Protein AF-A0A7S0F4Q8-F1 (afdb_monomer)

Solvent-accessible surface area (backbone atoms only — not comparable to full-atom values): 13598 Å² total; per-residue (Å²): 140,89,82,84,87,83,90,82,89,80,85,87,84,80,90,83,85,84,83,80,77,81,81,79,76,84,73,81,78,74,78,75,76,77,72,75,79,73,74,80,71,75,75,75,81,71,72,85,54,58,88,82,73,68,56,88,92,52,56,71,67,59,43,35,50,68,55,50,74,67,58,57,72,78,76,46,70,54,61,78,72,67,47,76,89,69,75,78,79,59,91,86,66,75,95,58,80,78,74,60,93,88,67,78,60,86,57,65,87,68,54,73,75,86,78,80,78,86,76,76,82,54,69,75,55,50,54,45,51,51,53,42,37,75,73,51,42,93,82,28,48,74,58,42,38,66,32,67,83,72,34,70,83,57,49,48,47,76,52,49,52,56,50,51,54,49,47,51,53,50,54,50,50,50,53,51,52,50,52,52,51,52,52,52,50,52,54,52,53,54,53,52,52,56,59,59,62,62,70,79,80,121

Sequence (202 aa):
EPLARTVLVLATPGMPRSITRPKKSPHRVKQKVAKPKSQKIAKPNAFDHSVLDYDASQTQFANFKKLGLLADVNTIGAARSTITGFKPRNLGQPCADPTPDGYEHPLEGEVCEKRYVHRMVPEGEQKVLRALLAKHGDFGLTAMARDMKVNTLQHTEAHLRRRIAKMQAEDAAEAAAEALATEEAARRNESAAAAAGGAQLT

Radius of gyration: 43.65 Å; Cα contacts (8 Å, |Δi|>4): 53; chains: 1; bounding box: 65×113×119 Å

Nearest PDB structures (foldseek):
  6cb1-assembly1_7  TM=4.786E-01  e=7.445E-03  Saccharomyces cerevisiae BY4741
  8eup-assembly1_v  TM=3.790E-01  e=9.599E-03  Schizosaccharomyces pombe
  8etg-assembly1_v  TM=4.257E-01  e=3.644E-02  Schizosaccharomyces pombe
  8ev3-assembly1_v  TM=3.926E-01  e=2.826E-02  Schizosaccharomyces pombe

Mean predicted aligned error: 20.19 Å

pLDDT: mean 76.43, std 15.69, range [39.16, 97.31]

Foldseek 3Di:
DDDDDDDDDDDDDDDDDDDDDDDDDPDPDPPPPPDPPPPPPPPPPDQPDDPVPDDPVDDPVVRCVNRCVPPDPVVPPVPVVVPPPDDPDDPPDDPDDPDPPPDDDPCPVVDDDPPDDDDADDPVVVVLLVVLCVVQNDPRLVVSLVPCVSPVVSDHSVRSVVNNVRNVVVVVVVVVVVVVVVVVVVVVVVVVVVVVVVVVPD

InterPro domains:
  IPR019002 Ribosome biogenesis protein Nop16 [PF09420] (114-167)
  IPR019002 Ribosome biogenesis protein Nop16 [PTHR13243] (15-168)

Organism: NCBI:txid33657

Structure (mmCIF, N/CA/C/O backbone):
data_AF-A0A7S0F4Q8-F1
#
_entry.id   AF-A0A7S0F4Q8-F1
#
loop_
_atom_site.group_PDB
_atom_site.id
_atom_site.type_symbol
_atom_site.label_atom_id
_atom_site.label_alt_id
_atom_site.label_comp_id
_atom_site.label_asym_id
_atom_site.label_entity_id
_atom_site.label_seq_id
_atom_site.pdbx_PDB_ins_code
_atom_site.Cartn_x
_atom_site.Cartn_y
_atom_site.Cartn_z
_atom_site.occupancy
_atom_site.B_iso_or_equiv
_atom_site.auth_seq_id
_atom_site.auth_comp_id
_atom_site.auth_asym_id
_atom_site.auth_atom_id
_atom_site.pdbx_PDB_model_num
ATOM 1 N N . GLU A 1 1 ? -13.649 -93.550 10.026 1.00 39.16 1 GLU A N 1
ATOM 2 C CA . GLU A 1 1 ? -14.015 -93.784 11.433 1.00 39.16 1 GLU A CA 1
ATOM 3 C C . GLU A 1 1 ? -13.287 -92.805 12.350 1.00 39.16 1 GLU A C 1
ATOM 5 O O . GLU A 1 1 ? -12.158 -92.443 12.033 1.00 39.16 1 GLU A O 1
ATOM 10 N N . PRO A 1 2 ? -13.953 -92.341 13.419 1.00 57.66 2 PRO A N 1
ATOM 11 C CA . PRO A 1 2 ? -13.470 -91.377 14.407 1.00 57.66 2 PRO A CA 1
ATOM 12 C C . PRO A 1 2 ? -13.054 -92.060 15.725 1.00 57.66 2 PRO A C 1
ATOM 14 O O . PRO A 1 2 ? -13.710 -93.008 16.134 1.00 57.66 2 PRO A O 1
ATOM 17 N N . LEU A 1 3 ? -12.068 -91.531 16.457 1.00 49.59 3 LEU A N 1
ATOM 18 C CA . LEU A 1 3 ? -11.877 -91.800 17.898 1.00 49.59 3 LEU A CA 1
ATOM 19 C C . LEU A 1 3 ? -11.314 -90.515 18.544 1.00 49.59 3 LEU A C 1
ATOM 21 O O . LEU A 1 3 ? -10.185 -90.125 18.271 1.00 49.59 3 LEU A O 1
ATOM 25 N N . ALA A 1 4 ? -12.135 -89.649 19.151 1.00 47.91 4 ALA A N 1
ATOM 26 C CA . ALA A 1 4 ? -12.614 -89.716 20.542 1.00 47.91 4 ALA A CA 1
ATOM 27 C C . ALA A 1 4 ? -11.451 -89.795 21.557 1.00 47.91 4 ALA A C 1
ATOM 29 O O . ALA A 1 4 ? -10.798 -90.818 21.693 1.00 47.91 4 ALA A O 1
ATOM 30 N N . ARG A 1 5 ? -11.078 -88.646 22.141 1.00 50.50 5 ARG A N 1
ATOM 31 C CA . ARG A 1 5 ? -11.396 -88.219 23.526 1.00 50.50 5 ARG A CA 1
ATOM 32 C C . ARG A 1 5 ? -10.758 -89.084 24.619 1.00 50.50 5 ARG A C 1
ATOM 34 O O . ARG A 1 5 ? -11.275 -90.149 24.911 1.00 50.50 5 ARG A O 1
ATOM 41 N N . THR A 1 6 ? -9.840 -88.484 25.381 1.00 59.06 6 THR A N 1
ATOM 42 C CA . THR A 1 6 ? -9.836 -88.666 26.843 1.00 59.06 6 THR A CA 1
ATOM 43 C C . THR A 1 6 ? -9.179 -87.486 27.553 1.00 59.06 6 THR A C 1
ATOM 45 O O . THR A 1 6 ? -8.042 -87.120 27.276 1.00 59.06 6 THR A O 1
ATOM 48 N N . VAL A 1 7 ? -9.953 -86.889 28.458 1.00 51.78 7 VAL A N 1
ATOM 49 C CA . VAL A 1 7 ? -9.566 -85.886 29.453 1.00 51.78 7 VAL A CA 1
ATOM 50 C C . VAL A 1 7 ? -8.786 -86.596 30.557 1.00 51.78 7 VAL A C 1
ATOM 52 O O . VAL A 1 7 ? -9.247 -87.628 31.041 1.00 51.78 7 VAL A O 1
ATOM 55 N N . LEU A 1 8 ? -7.647 -86.044 30.985 1.00 50.75 8 LEU A N 1
ATOM 56 C CA . LEU A 1 8 ? -6.917 -86.539 32.153 1.00 50.75 8 LEU A CA 1
ATOM 57 C C . LEU A 1 8 ? -6.683 -85.396 33.145 1.00 50.75 8 LEU A C 1
ATOM 59 O O . LEU A 1 8 ? -6.008 -84.409 32.867 1.00 50.75 8 LEU A O 1
ATOM 63 N N . VAL A 1 9 ? -7.342 -85.557 34.289 1.00 54.44 9 VAL A N 1
ATOM 64 C CA . VAL A 1 9 ? -7.293 -84.741 35.500 1.00 54.44 9 VAL A CA 1
ATOM 65 C C . VAL A 1 9 ? -5.999 -85.058 36.253 1.00 54.44 9 VAL A C 1
ATOM 67 O O . VAL A 1 9 ? -5.741 -86.219 36.554 1.00 54.44 9 VAL A O 1
ATOM 70 N N . LEU A 1 10 ? -5.218 -84.039 36.614 1.00 52.44 10 LEU A N 1
ATOM 71 C CA . LEU A 1 10 ? -4.128 -84.132 37.595 1.00 52.44 10 LEU A CA 1
ATOM 72 C C . LEU A 1 10 ? -4.288 -82.938 38.550 1.00 52.44 10 LEU A C 1
ATOM 74 O O . LEU A 1 10 ? -4.075 -81.794 38.168 1.00 52.44 10 LEU A O 1
ATOM 78 N N . ALA A 1 11 ? -4.985 -83.125 39.672 1.00 51.53 11 ALA A N 1
ATOM 79 C CA . ALA A 1 11 ? -4.415 -83.493 40.972 1.00 51.53 11 ALA A CA 1
ATOM 80 C C . ALA A 1 11 ? -3.471 -82.410 41.532 1.00 51.53 11 ALA A C 1
ATOM 82 O O . ALA A 1 11 ? -2.303 -82.318 41.168 1.00 51.53 11 ALA A O 1
ATOM 83 N N . THR A 1 12 ? -4.001 -81.599 42.450 1.00 58.69 12 THR A N 1
ATOM 84 C CA . THR A 1 12 ? -3.276 -80.617 43.267 1.00 58.69 12 THR A CA 1
ATOM 85 C C . THR A 1 12 ? -2.517 -81.301 44.411 1.00 58.69 12 THR A C 1
ATOM 87 O O . THR A 1 12 ? -3.166 -81.921 45.259 1.00 58.69 12 THR A O 1
ATOM 90 N N . PRO A 1 13 ? -1.185 -81.157 44.521 1.00 66.12 13 PRO A N 1
ATOM 91 C CA . PRO A 1 13 ? -0.452 -81.561 45.715 1.00 66.12 13 PRO A CA 1
ATOM 92 C C . PRO A 1 13 ? -0.388 -80.427 46.753 1.00 66.12 13 PRO A C 1
ATOM 94 O O . PRO A 1 13 ? -0.058 -79.281 46.449 1.00 66.12 13 PRO A O 1
ATOM 97 N N . GLY A 1 14 ? -0.731 -80.778 47.994 1.00 51.25 14 GLY A N 1
ATOM 98 C CA . GLY A 1 14 ? -0.768 -79.901 49.159 1.00 51.25 14 GLY A CA 1
ATOM 99 C C . GLY A 1 14 ? 0.601 -79.454 49.690 1.00 51.25 14 GLY A C 1
ATOM 100 O O . GLY A 1 14 ? 1.646 -80.036 49.412 1.00 51.25 14 GLY A O 1
ATOM 101 N N . MET A 1 15 ? 0.556 -78.396 50.501 1.00 55.09 15 MET A N 1
ATOM 102 C CA . MET A 1 15 ? 1.692 -77.805 51.212 1.00 55.09 15 MET A CA 1
ATOM 103 C C . MET A 1 15 ? 2.287 -78.741 52.278 1.00 55.09 15 MET A C 1
ATOM 105 O O . MET A 1 15 ? 1.535 -79.364 53.032 1.00 55.09 15 MET A O 1
ATOM 109 N N . PRO A 1 16 ? 3.613 -78.666 52.503 1.00 56.62 16 PRO A N 1
ATOM 110 C CA . PRO A 1 16 ? 4.114 -78.705 53.874 1.00 56.62 16 PRO A CA 1
ATOM 111 C C . PRO A 1 16 ? 5.107 -77.579 54.240 1.00 56.62 16 PRO A C 1
ATOM 113 O O . PRO A 1 16 ? 6.138 -77.374 53.616 1.00 56.62 16 PRO A O 1
ATOM 116 N N . ARG A 1 17 ? 4.736 -76.901 55.335 1.00 52.94 17 ARG A N 1
ATOM 117 C CA . ARG A 1 17 ? 5.490 -76.611 56.576 1.00 52.94 17 ARG A CA 1
ATOM 118 C C . ARG A 1 17 ? 6.839 -75.856 56.530 1.00 52.94 17 ARG A C 1
ATOM 120 O O . ARG A 1 17 ? 7.884 -76.382 56.185 1.00 52.94 17 ARG A O 1
ATOM 127 N N . SER A 1 18 ? 6.763 -74.654 57.118 1.00 58.09 18 SER A N 1
ATOM 128 C CA . SER A 1 18 ? 7.758 -73.984 57.975 1.00 58.09 18 SER A CA 1
ATOM 129 C C . SER A 1 18 ? 9.157 -73.727 57.409 1.00 58.09 18 SER A C 1
ATOM 131 O O . SER A 1 18 ? 10.123 -74.389 57.777 1.00 58.09 18 SER A O 1
ATOM 133 N N . ILE A 1 19 ? 9.288 -72.633 56.659 1.00 60.06 19 ILE A N 1
ATOM 134 C CA . ILE A 1 19 ? 10.550 -71.892 56.589 1.00 60.06 19 ILE A CA 1
ATOM 135 C C . ILE A 1 19 ? 10.544 -70.895 57.751 1.00 60.06 19 ILE A C 1
ATOM 137 O O . ILE A 1 19 ? 9.677 -70.024 57.862 1.00 60.06 19 ILE A O 1
ATOM 141 N N . THR A 1 20 ? 11.482 -71.085 58.669 1.00 64.12 20 THR A N 1
ATOM 142 C CA . THR A 1 20 ? 11.733 -70.226 59.822 1.00 64.12 20 THR A CA 1
ATOM 143 C C . THR A 1 20 ? 12.000 -68.789 59.365 1.00 64.12 20 THR A C 1
ATOM 145 O O . THR A 1 20 ? 12.800 -68.526 58.471 1.00 64.12 20 THR A O 1
ATOM 148 N N . ARG A 1 21 ? 11.296 -67.825 59.970 1.00 61.88 21 ARG A N 1
ATOM 149 C CA . ARG A 1 21 ? 11.483 -66.397 59.677 1.00 61.88 21 ARG A CA 1
ATOM 150 C C . ARG A 1 21 ? 12.900 -65.958 60.075 1.00 61.88 21 ARG A C 1
ATOM 152 O O . ARG A 1 21 ? 13.249 -66.122 61.246 1.00 61.88 21 ARG A O 1
ATOM 159 N N . PRO A 1 22 ? 13.677 -65.304 59.194 1.00 66.56 22 PRO A N 1
ATOM 160 C CA . PRO A 1 22 ? 14.873 -64.596 59.628 1.00 66.56 22 PRO A CA 1
ATOM 161 C C . PRO A 1 22 ? 14.480 -63.465 60.591 1.00 66.56 22 PRO A C 1
ATOM 163 O O . PRO A 1 22 ? 13.521 -62.717 60.362 1.00 66.56 22 PRO A O 1
ATOM 166 N N . LYS A 1 23 ? 15.199 -63.379 61.715 1.00 64.50 23 LYS A N 1
ATOM 167 C CA . LYS A 1 23 ? 14.987 -62.380 62.769 1.00 64.50 23 LYS A CA 1
ATOM 168 C C . LYS A 1 23 ? 15.195 -60.973 62.193 1.00 64.50 23 LYS A C 1
ATOM 170 O O . LYS A 1 23 ? 16.217 -60.694 61.575 1.00 64.50 23 LYS A O 1
ATOM 175 N N . LYS A 1 24 ? 14.219 -60.085 62.405 1.00 59.75 24 LYS A N 1
ATOM 176 C CA . LYS A 1 24 ? 14.314 -58.657 62.063 1.00 59.75 24 LYS A CA 1
ATOM 177 C C . LYS A 1 24 ? 15.449 -58.026 62.869 1.00 59.75 24 LYS A C 1
ATOM 179 O O . LYS A 1 24 ? 15.460 -58.146 64.092 1.00 59.75 24 LYS A O 1
ATOM 184 N N . SER A 1 25 ? 16.381 -57.366 62.187 1.00 61.97 25 SER A N 1
ATOM 185 C CA . SER A 1 25 ? 17.409 -56.560 62.842 1.00 61.97 25 SER A CA 1
ATOM 186 C C . SER A 1 25 ? 16.758 -55.426 63.649 1.00 61.97 25 SER A C 1
ATOM 188 O O . SER A 1 25 ? 15.713 -54.898 63.244 1.00 61.97 25 SER A O 1
ATOM 190 N N . PRO A 1 26 ? 17.328 -55.052 64.807 1.00 60.00 26 PRO A N 1
ATOM 191 C CA . PRO A 1 26 ? 16.773 -53.994 65.632 1.00 60.00 26 PRO A CA 1
ATOM 192 C C . PRO A 1 26 ? 16.887 -52.649 64.905 1.00 60.00 26 PRO A C 1
ATOM 194 O O . PRO A 1 26 ? 17.968 -52.156 64.608 1.00 60.00 26 PRO A O 1
ATOM 197 N N . HIS A 1 27 ? 15.715 -52.104 64.583 1.00 54.44 27 HIS A N 1
ATOM 198 C CA . HIS A 1 27 ? 15.376 -50.688 64.478 1.00 54.44 27 HIS A CA 1
ATOM 199 C C . HIS A 1 27 ? 16.550 -49.719 64.220 1.00 54.44 27 HIS A C 1
ATOM 201 O O . HIS A 1 27 ? 17.059 -49.066 65.128 1.00 54.44 27 HIS A O 1
ATOM 207 N N . ARG A 1 28 ? 16.895 -49.489 62.946 1.00 56.84 28 ARG A N 1
ATOM 208 C CA . ARG A 1 28 ? 17.526 -48.216 62.571 1.00 56.84 28 ARG A CA 1
ATOM 209 C C . ARG A 1 28 ? 16.492 -47.126 62.843 1.00 56.84 28 ARG A C 1
ATOM 211 O O . ARG A 1 28 ? 15.478 -47.038 62.144 1.00 56.84 28 ARG A O 1
ATOM 218 N N . VAL A 1 29 ? 16.699 -46.355 63.909 1.00 65.00 29 VAL A N 1
ATOM 219 C CA . VAL A 1 29 ? 15.870 -45.197 64.252 1.00 65.00 29 VAL A CA 1
ATOM 220 C C . VAL A 1 29 ? 15.927 -44.248 63.061 1.00 65.00 29 VAL A C 1
ATOM 222 O O . VAL A 1 29 ? 16.940 -43.604 62.801 1.00 65.00 29 VAL A O 1
ATOM 225 N N . LYS A 1 30 ? 14.847 -44.216 62.274 1.00 61.88 30 LYS A N 1
ATOM 226 C CA . LYS A 1 30 ? 14.673 -43.216 61.227 1.00 61.88 30 LYS A CA 1
ATOM 227 C C . LYS A 1 30 ? 14.602 -41.876 61.948 1.00 61.88 30 LYS A C 1
ATOM 229 O O . LYS A 1 30 ? 13.601 -41.603 62.609 1.00 61.88 30 LYS A O 1
ATOM 234 N N . GLN A 1 31 ? 15.655 -41.066 61.849 1.00 67.56 31 GLN A N 1
ATOM 235 C CA . GLN A 1 31 ? 15.562 -39.654 62.196 1.00 67.56 31 GLN A CA 1
ATOM 236 C C . GLN A 1 31 ? 14.377 -39.097 61.408 1.00 67.56 31 GLN A C 1
ATOM 238 O O . GLN A 1 31 ? 14.370 -39.113 60.175 1.00 67.56 31 GLN A O 1
ATOM 243 N N . LYS A 1 32 ? 13.317 -38.709 62.124 1.00 58.78 32 LYS A N 1
ATOM 244 C CA . LYS A 1 32 ? 12.181 -38.025 61.518 1.00 58.78 32 LYS A CA 1
ATOM 245 C C . LYS A 1 32 ? 12.732 -36.708 60.992 1.00 58.78 32 LYS A C 1
ATOM 247 O O . LYS A 1 32 ? 12.962 -35.794 61.775 1.00 58.78 32 LYS A O 1
ATOM 252 N N . VAL A 1 33 ? 12.964 -36.626 59.683 1.00 63.69 33 VAL A N 1
ATOM 253 C CA . VAL A 1 33 ? 13.175 -35.344 59.012 1.00 63.69 33 VAL A CA 1
ATOM 254 C C . VAL A 1 33 ? 11.951 -34.506 59.357 1.00 63.69 33 VAL A C 1
ATOM 256 O O . VAL A 1 33 ? 10.824 -34.871 59.007 1.00 63.69 33 VAL A O 1
ATOM 259 N N . ALA A 1 34 ? 12.159 -33.456 60.149 1.00 67.38 34 ALA A N 1
ATOM 260 C CA . ALA A 1 34 ? 11.102 -32.544 60.531 1.00 67.38 34 ALA A CA 1
ATOM 261 C C . ALA A 1 34 ? 10.564 -31.926 59.240 1.00 67.38 34 ALA A C 1
ATOM 263 O O . ALA A 1 34 ? 11.245 -31.136 58.589 1.00 67.38 34 ALA A O 1
ATOM 264 N N . LYS A 1 35 ? 9.360 -32.340 58.828 1.00 67.31 35 LYS A N 1
ATOM 265 C CA . LYS A 1 35 ? 8.675 -31.698 57.708 1.00 67.31 35 LYS A CA 1
ATOM 266 C C . LYS A 1 35 ? 8.526 -30.219 58.081 1.00 67.31 35 LYS A C 1
ATOM 268 O O . LYS A 1 35 ? 8.046 -29.955 59.191 1.00 67.31 35 LYS A O 1
ATOM 273 N N . PRO A 1 36 ? 8.928 -29.267 57.220 1.00 64.94 36 PRO A N 1
ATOM 274 C CA . PRO A 1 36 ? 8.672 -27.861 57.492 1.00 64.94 36 PRO A CA 1
ATOM 275 C C . PRO A 1 36 ? 7.169 -27.710 57.719 1.00 64.94 36 PRO A C 1
ATOM 277 O O . PRO A 1 36 ? 6.368 -28.266 56.963 1.00 64.94 36 PRO A O 1
ATOM 280 N N . LYS A 1 37 ? 6.782 -27.033 58.808 1.00 65.94 37 LYS A N 1
ATOM 281 C CA . LYS A 1 37 ? 5.377 -26.720 59.080 1.00 65.94 37 LYS A CA 1
ATOM 282 C C . LYS A 1 37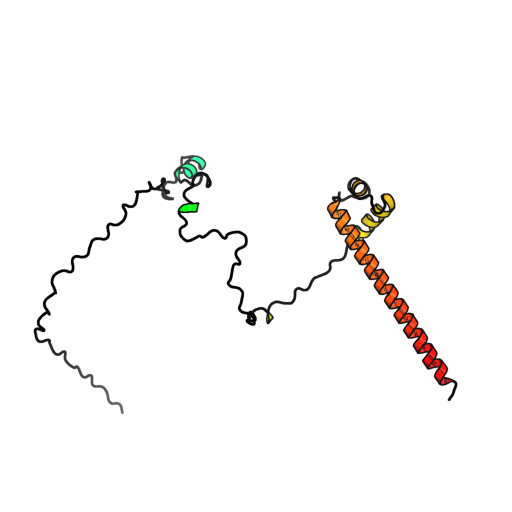 ? 4.866 -25.972 57.853 1.00 65.94 37 LYS A C 1
ATOM 284 O O . LYS A 1 37 ? 5.257 -24.827 57.644 1.00 65.94 37 LYS A O 1
ATOM 289 N N . SER A 1 38 ? 4.048 -26.624 57.025 1.00 62.78 38 SER A N 1
ATOM 290 C CA . SER A 1 38 ? 3.364 -25.947 55.932 1.00 62.78 38 SER A CA 1
ATOM 291 C C . SER A 1 38 ? 2.555 -24.839 56.585 1.00 62.78 38 SER A C 1
ATOM 293 O O . SER A 1 38 ? 1.621 -25.132 57.342 1.00 62.78 38 SER A O 1
ATOM 295 N N . GLN A 1 39 ? 2.947 -23.583 56.372 1.00 67.12 39 GLN A N 1
ATOM 296 C CA . GLN A 1 39 ? 2.078 -22.473 56.720 1.00 67.12 39 GLN A CA 1
ATOM 297 C C . GLN A 1 39 ? 0.751 -22.774 56.032 1.00 67.12 39 GLN A C 1
ATOM 299 O O . GLN A 1 39 ? 0.718 -23.025 54.826 1.00 67.12 39 GLN A O 1
ATOM 304 N N . LYS A 1 40 ? -0.323 -22.877 56.818 1.00 58.53 40 LYS A N 1
ATOM 305 C CA . LYS A 1 40 ? -1.666 -22.984 56.264 1.00 58.53 40 LYS A CA 1
ATOM 306 C C . LYS A 1 40 ? -1.907 -21.662 55.548 1.00 58.53 40 LYS A C 1
ATOM 308 O O . LYS A 1 40 ? -2.317 -20.694 56.176 1.00 58.53 40 LYS A O 1
ATOM 313 N N . ILE A 1 41 ? -1.576 -21.608 54.262 1.00 56.72 41 ILE A N 1
ATOM 314 C CA . ILE A 1 41 ? -2.046 -20.550 53.383 1.00 56.72 41 ILE A CA 1
ATOM 315 C C . ILE A 1 41 ? -3.560 -20.698 53.445 1.00 56.72 41 ILE A C 1
ATOM 317 O O . ILE A 1 41 ? -4.096 -21.745 53.068 1.00 56.72 41 ILE A O 1
ATOM 321 N N . ALA A 1 42 ? -4.223 -19.717 54.055 1.00 58.53 42 ALA A N 1
ATOM 322 C CA . ALA A 1 42 ? -5.671 -19.650 54.058 1.00 58.53 42 ALA A CA 1
ATOM 323 C C . ALA A 1 42 ? -6.100 -19.785 52.600 1.00 58.53 42 ALA A C 1
ATOM 325 O O . ALA A 1 42 ? -5.680 -18.983 51.768 1.00 58.53 42 ALA A O 1
ATOM 326 N N . LYS A 1 43 ? -6.838 -20.852 52.273 1.00 55.66 43 LYS A N 1
ATOM 327 C CA . LYS A 1 43 ? -7.413 -21.006 50.940 1.00 55.66 43 LYS A CA 1
ATOM 328 C C . LYS A 1 43 ? -8.255 -19.747 50.725 1.00 55.66 43 LYS A C 1
ATOM 330 O O . LYS A 1 43 ? -9.192 -19.560 51.502 1.00 55.66 43 LYS A O 1
ATOM 335 N N . PRO A 1 44 ? -7.918 -18.853 49.781 1.00 57.00 44 PRO A N 1
ATOM 336 C CA . PRO A 1 44 ? -8.789 -17.726 49.509 1.00 57.00 44 PRO A CA 1
ATOM 337 C C . PRO A 1 44 ? -10.034 -18.328 48.870 1.00 57.00 44 PRO A C 1
ATOM 339 O O . PRO A 1 44 ? -9.933 -18.791 47.741 1.00 57.00 44 PRO A O 1
ATOM 342 N N . ASN A 1 45 ? -11.119 -18.432 49.649 1.00 57.25 45 ASN A N 1
ATOM 343 C CA . ASN A 1 45 ? -12.473 -18.873 49.288 1.00 57.25 45 ASN A CA 1
ATOM 344 C C . ASN A 1 45 ? -12.563 -19.435 47.864 1.00 57.25 45 ASN A C 1
ATOM 346 O O . ASN A 1 45 ? -13.009 -18.766 46.933 1.00 57.25 45 ASN A O 1
ATOM 350 N N . ALA A 1 46 ? -12.032 -20.642 47.684 1.00 54.12 46 ALA A N 1
ATOM 351 C CA . ALA A 1 46 ? -11.995 -21.281 46.387 1.00 54.12 46 ALA A CA 1
ATOM 352 C C . ALA A 1 46 ? -13.386 -21.852 46.152 1.00 54.12 46 ALA A C 1
ATOM 354 O O . ALA A 1 46 ? -13.649 -22.938 46.643 1.00 54.12 46 ALA A O 1
ATOM 355 N N . PHE A 1 47 ? -14.247 -21.091 45.464 1.00 53.41 47 PHE A N 1
ATOM 356 C CA . PHE A 1 47 ? -15.473 -21.571 44.815 1.00 53.41 47 PHE A CA 1
ATOM 357 C C . PHE A 1 47 ? -16.164 -22.722 45.579 1.00 53.41 47 PHE A C 1
ATOM 359 O O . PHE A 1 47 ? -16.239 -23.845 45.092 1.00 53.41 47 PHE A O 1
ATOM 366 N N . ASP A 1 48 ? -16.655 -22.449 46.792 1.00 54.81 48 ASP A N 1
ATOM 367 C CA . ASP A 1 48 ? -17.423 -23.439 47.570 1.00 54.81 48 ASP A CA 1
ATOM 368 C C . ASP A 1 48 ? -18.863 -23.608 47.034 1.00 54.81 48 ASP A C 1
ATOM 370 O O . ASP A 1 48 ? -19.605 -24.470 47.498 1.00 54.81 48 ASP A O 1
ATOM 374 N N . HIS A 1 49 ? -19.265 -22.803 46.043 1.00 56.75 49 HIS A N 1
ATOM 375 C CA . HIS A 1 49 ? -20.606 -22.814 45.463 1.00 56.75 49 HIS A CA 1
ATOM 376 C C . HIS A 1 49 ? -20.641 -23.682 44.207 1.00 56.75 49 HIS A C 1
ATOM 378 O O . HIS A 1 49 ? -19.990 -23.390 43.200 1.00 56.75 49 HIS A O 1
ATOM 384 N N . SER A 1 50 ? -21.392 -24.777 44.279 1.00 60.97 50 SER A N 1
ATOM 385 C CA . SER A 1 50 ? -21.598 -25.672 43.143 1.00 60.97 50 SER A CA 1
ATOM 386 C C . SER A 1 50 ? -22.545 -25.028 42.120 1.00 60.97 50 SER A C 1
ATOM 388 O O . SER A 1 50 ? -23.351 -24.166 42.461 1.00 60.97 50 SER A O 1
ATOM 390 N N . VAL A 1 51 ? -22.510 -25.484 40.861 1.00 58.12 51 VAL A N 1
ATOM 391 C CA . VAL A 1 51 ? -23.452 -25.064 39.794 1.00 58.12 51 VAL A CA 1
ATOM 392 C C . VAL A 1 51 ? -24.930 -25.260 40.202 1.00 58.12 51 VAL A C 1
ATOM 394 O O . VAL A 1 51 ? -25.822 -24.674 39.595 1.00 58.12 51 VAL A O 1
ATOM 397 N N . LEU A 1 52 ? -25.193 -26.043 41.255 1.00 61.16 52 LEU A N 1
ATOM 398 C CA . LEU A 1 52 ? -26.521 -26.320 41.800 1.00 61.16 52 LEU A CA 1
ATOM 399 C C . LEU A 1 52 ? -27.089 -25.191 42.682 1.00 61.16 52 LEU A C 1
ATOM 401 O O . LEU A 1 52 ? -28.278 -25.225 42.979 1.00 61.16 52 LEU A O 1
ATOM 405 N N . ASP A 1 53 ? -26.301 -24.172 43.045 1.00 74.69 53 ASP A N 1
ATOM 406 C CA . ASP A 1 53 ? -26.757 -23.041 43.877 1.00 74.69 53 ASP A CA 1
ATOM 407 C C . ASP A 1 53 ? -27.443 -21.923 43.053 1.00 74.69 53 ASP A C 1
ATOM 409 O O . ASP A 1 53 ? -27.589 -20.785 43.510 1.00 74.69 53 ASP A O 1
ATOM 413 N N . TYR A 1 54 ? -27.843 -22.218 41.809 1.00 82.31 54 TYR A N 1
ATOM 414 C CA . TYR A 1 54 ? -28.515 -21.266 40.926 1.00 82.31 54 TYR A CA 1
ATOM 415 C C . TYR A 1 54 ? -29.991 -21.092 41.312 1.00 82.31 54 TYR A C 1
ATOM 417 O O . TYR A 1 54 ? -30.802 -22.004 41.160 1.00 82.31 54 TYR A O 1
ATOM 425 N N . ASP A 1 55 ? -30.354 -19.889 41.753 1.00 88.69 55 ASP A N 1
ATOM 426 C CA . ASP A 1 55 ? -31.711 -19.545 42.176 1.00 88.69 55 ASP A CA 1
ATOM 427 C C . ASP A 1 55 ? -32.421 -18.693 41.113 1.00 88.69 55 ASP A C 1
ATOM 429 O O . ASP A 1 55 ? -32.107 -17.517 40.922 1.00 88.69 55 ASP A O 1
ATOM 433 N N . ALA A 1 56 ? -33.405 -19.273 40.422 1.00 88.81 56 ALA A N 1
ATOM 434 C CA . ALA A 1 56 ? -34.151 -18.595 39.358 1.00 88.81 56 ALA A CA 1
ATOM 435 C C . ALA A 1 56 ? -34.994 -17.400 39.847 1.00 88.81 56 ALA A C 1
ATOM 437 O O . ALA A 1 56 ? -35.435 -16.594 39.028 1.00 88.81 56 ALA A O 1
ATOM 438 N N . SER A 1 57 ? -35.223 -17.271 41.160 1.00 93.06 5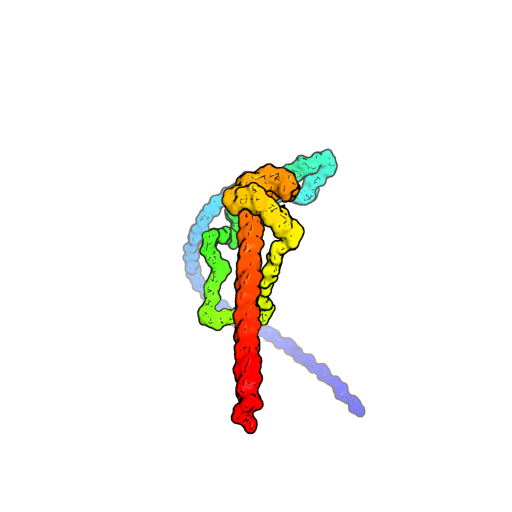7 SER A N 1
ATOM 439 C CA . SER A 1 57 ? -35.965 -16.145 41.740 1.00 93.06 57 SER A CA 1
ATOM 440 C C . SER A 1 57 ? -35.119 -14.876 41.903 1.00 93.06 57 SER A C 1
ATOM 442 O O . SER A 1 57 ? -35.657 -13.783 42.082 1.00 93.06 57 SER A O 1
ATOM 444 N N . GLN A 1 58 ? -33.793 -14.999 41.828 1.00 91.94 58 GLN A N 1
ATOM 445 C CA . GLN A 1 58 ? -32.864 -13.883 41.969 1.00 91.94 58 GLN A CA 1
ATOM 446 C C . GLN A 1 58 ? -32.412 -13.347 40.612 1.00 91.94 58 GLN A C 1
ATOM 448 O O . GLN A 1 58 ? -32.520 -13.997 39.573 1.00 91.94 58 GLN A O 1
ATOM 453 N N . THR A 1 59 ? -31.862 -12.132 40.613 1.00 94.50 59 THR A N 1
ATOM 454 C CA . THR A 1 59 ? -31.282 -11.569 39.394 1.00 94.50 59 THR A CA 1
ATOM 455 C C . THR A 1 59 ? -30.052 -12.374 38.973 1.00 94.50 59 THR A C 1
ATOM 457 O O . THR A 1 59 ? -29.246 -12.801 39.802 1.00 94.50 59 THR A O 1
ATOM 460 N N . GLN A 1 60 ? -29.861 -12.530 37.660 1.00 90.44 60 GLN A N 1
ATOM 461 C CA . GLN A 1 60 ? -28.711 -13.251 37.098 1.00 90.44 60 GLN A CA 1
ATOM 462 C C . GLN A 1 60 ? -27.373 -12.718 37.634 1.00 90.44 60 GLN A C 1
ATOM 464 O O . GLN A 1 60 ? -26.456 -13.486 37.908 1.00 90.44 60 GLN A O 1
ATOM 469 N N . PHE A 1 61 ? -27.289 -11.404 37.860 1.00 89.56 61 PHE A N 1
ATOM 470 C CA . PHE A 1 61 ? -26.109 -10.758 38.427 1.00 89.56 61 PHE A CA 1
ATOM 471 C C . PHE A 1 61 ? -25.816 -11.212 39.865 1.00 89.56 61 PHE A C 1
ATOM 473 O O . PHE A 1 61 ? -24.663 -11.480 40.200 1.00 89.56 61 PHE A O 1
ATOM 480 N N . ALA A 1 62 ? -26.842 -11.345 40.713 1.00 89.44 62 ALA A N 1
ATOM 481 C CA . ALA A 1 62 ? -26.678 -11.859 42.071 1.00 89.44 62 ALA A CA 1
ATOM 482 C C . ALA A 1 62 ? -26.217 -13.325 42.058 1.00 89.44 62 ALA A C 1
ATOM 484 O O . ALA A 1 62 ? -25.299 -13.677 42.800 1.00 89.44 62 ALA A O 1
ATOM 485 N N . ASN A 1 63 ? -26.771 -14.142 41.157 1.00 91.06 63 ASN A N 1
ATOM 486 C CA . ASN A 1 63 ? -26.368 -15.539 40.987 1.00 91.06 63 ASN A CA 1
ATOM 487 C C . ASN A 1 63 ? -24.912 -15.661 40.525 1.00 91.06 63 ASN A C 1
ATOM 489 O O . ASN A 1 63 ? -24.138 -16.396 41.130 1.00 91.06 63 ASN A O 1
ATOM 493 N N . PHE A 1 64 ? -24.486 -14.895 39.519 1.00 86.81 64 PHE A N 1
ATOM 494 C CA . PHE A 1 64 ? -23.096 -14.928 39.048 1.00 86.81 64 PHE A CA 1
ATOM 495 C C . PHE A 1 64 ? -22.105 -14.352 40.058 1.00 86.81 64 PHE A C 1
ATOM 497 O O . PHE A 1 64 ? -20.962 -14.807 40.125 1.00 86.81 64 PHE A O 1
ATOM 504 N N . LYS A 1 65 ? -22.538 -13.393 40.881 1.00 85.94 65 LYS A N 1
ATOM 505 C CA . LYS A 1 65 ? -21.740 -12.890 42.001 1.00 85.94 65 LYS A CA 1
ATOM 506 C C . LYS A 1 65 ? -21.569 -13.956 43.086 1.00 85.94 65 LYS A C 1
ATOM 508 O O . LYS A 1 65 ? -20.452 -14.139 43.559 1.00 85.94 65 LYS A O 1
ATOM 513 N N . LYS A 1 66 ? -22.640 -14.675 43.447 1.00 84.25 66 LYS A N 1
ATOM 514 C CA . LYS A 1 66 ? -22.602 -15.795 44.408 1.00 84.25 66 LYS A CA 1
ATOM 515 C C . LYS A 1 66 ? -21.739 -16.948 43.905 1.00 84.25 66 LYS A C 1
ATOM 517 O O . LYS A 1 66 ? -20.899 -17.442 44.641 1.00 84.25 66 LYS A O 1
ATOM 522 N N . LEU A 1 67 ? -21.880 -17.306 42.632 1.00 81.94 67 LEU A N 1
ATOM 523 C CA . LEU A 1 67 ? -21.060 -18.326 41.983 1.00 81.94 67 LEU A CA 1
ATOM 524 C C . LEU A 1 67 ? -19.604 -17.888 41.772 1.00 81.94 67 LEU A C 1
ATOM 526 O O . LEU A 1 67 ? -18.834 -18.679 41.260 1.00 81.94 67 LEU A O 1
ATOM 530 N N . GLY A 1 68 ? -19.209 -16.652 42.103 1.00 77.25 68 GLY A N 1
ATOM 531 C CA . GLY A 1 68 ? -17.831 -16.174 41.936 1.00 77.25 68 GLY A CA 1
ATOM 532 C C . GLY A 1 68 ? -17.408 -15.899 40.486 1.00 77.25 68 GLY A C 1
ATOM 533 O O . GLY A 1 68 ? -16.256 -15.553 40.245 1.00 77.25 68 GLY A O 1
ATOM 534 N N . LEU A 1 69 ? -18.325 -15.993 39.517 1.00 82.06 69 LEU A N 1
ATOM 535 C CA . LEU A 1 69 ? -18.053 -15.773 38.088 1.00 82.06 69 LEU A CA 1
ATOM 536 C C . LEU A 1 69 ? -17.768 -14.303 37.750 1.00 82.06 69 LEU A C 1
ATOM 538 O O . LEU A 1 69 ? -17.103 -14.014 36.762 1.00 82.06 69 LEU A O 1
ATOM 542 N N . LEU A 1 70 ? -18.268 -13.379 38.574 1.00 83.00 70 LEU A N 1
ATOM 543 C CA . LEU A 1 70 ? -18.018 -11.938 38.450 1.00 83.00 70 LEU A CA 1
ATOM 544 C C . LEU A 1 70 ? -16.810 -11.457 39.271 1.00 83.00 70 LEU A C 1
ATOM 546 O O . LEU A 1 70 ? -16.621 -10.251 39.422 1.00 83.00 70 LEU A O 1
ATOM 550 N N . ALA A 1 71 ? -16.016 -12.363 39.847 1.00 79.75 71 ALA A N 1
ATOM 551 C CA . ALA A 1 71 ? -14.803 -11.968 40.549 1.00 79.75 71 ALA A CA 1
ATOM 552 C C . ALA A 1 71 ? -13.771 -11.415 39.549 1.00 79.75 71 ALA A C 1
ATOM 554 O O . ALA A 1 71 ? -13.460 -12.049 38.542 1.00 79.75 71 ALA A O 1
ATOM 555 N N . ASP A 1 72 ? -13.242 -10.221 39.825 1.00 75.06 72 ASP A N 1
ATOM 556 C CA . ASP A 1 72 ? -12.250 -9.579 38.965 1.00 75.06 72 ASP A CA 1
ATOM 557 C C . ASP A 1 72 ? -10.954 -10.402 38.974 1.00 75.06 72 ASP A C 1
ATOM 559 O O . ASP A 1 72 ? -10.335 -10.606 40.022 1.00 75.06 72 ASP A O 1
ATOM 563 N N . VAL A 1 73 ? -10.532 -10.861 37.795 1.00 67.56 73 VAL A N 1
ATOM 564 C CA . VAL A 1 73 ? -9.353 -11.714 37.579 1.00 67.56 73 VAL A CA 1
ATOM 565 C C . VAL A 1 73 ? -8.089 -11.100 38.189 1.00 67.56 73 VAL A C 1
ATOM 567 O O . VAL A 1 73 ? -7.208 -11.828 38.647 1.00 67.56 73 VAL A O 1
ATOM 570 N N . ASN A 1 74 ? -8.015 -9.768 38.263 1.00 69.38 74 ASN A N 1
ATOM 571 C CA . ASN A 1 74 ? -6.877 -9.061 38.849 1.00 69.38 74 ASN A CA 1
ATOM 572 C C . ASN A 1 74 ? -6.898 -9.047 40.385 1.00 69.38 74 ASN A C 1
ATOM 574 O O . ASN A 1 74 ? -5.843 -8.970 41.014 1.00 69.38 74 ASN A O 1
ATOM 578 N N . THR A 1 75 ? -8.080 -9.151 40.998 1.00 66.06 75 THR A N 1
ATOM 579 C CA . THR A 1 75 ? -8.232 -9.262 42.461 1.00 66.06 75 THR A CA 1
ATOM 580 C C . THR A 1 75 ? -7.953 -10.679 42.958 1.00 66.06 75 THR A C 1
ATOM 582 O O . THR A 1 75 ? -7.488 -10.865 44.084 1.00 66.06 75 THR A O 1
ATOM 585 N N . ILE A 1 76 ? -8.125 -11.682 42.090 1.00 62.06 76 ILE A N 1
ATOM 586 C CA . ILE A 1 76 ? -7.706 -13.070 42.310 1.00 62.06 76 ILE A CA 1
ATOM 587 C C . ILE A 1 76 ? -6.189 -13.169 42.063 1.00 62.06 76 ILE A C 1
ATOM 589 O O . ILE A 1 76 ? -5.706 -13.926 41.220 1.00 62.06 76 ILE A O 1
ATOM 593 N N . GLY A 1 77 ? -5.394 -12.420 42.835 1.00 55.16 77 GLY A N 1
ATOM 594 C CA . GLY A 1 77 ? -3.923 -12.458 42.808 1.00 55.16 77 GLY A CA 1
ATOM 595 C C . GLY A 1 77 ? -3.319 -13.845 43.099 1.00 55.16 77 GLY A C 1
ATOM 596 O O . GLY A 1 77 ? -2.111 -14.036 42.984 1.00 55.16 77 GLY A O 1
ATOM 597 N N . ALA A 1 78 ? -4.154 -14.831 43.441 1.00 54.72 78 ALA A N 1
ATOM 598 C CA . ALA A 1 78 ? -3.788 -16.228 43.611 1.00 54.72 78 ALA A CA 1
ATOM 599 C C . ALA A 1 78 ? -3.743 -17.025 42.293 1.00 54.72 78 ALA A C 1
ATOM 601 O O . ALA A 1 78 ? -2.954 -17.957 42.203 1.00 54.72 78 ALA A O 1
ATOM 602 N N . ALA A 1 79 ? -4.505 -16.674 41.248 1.00 56.19 79 ALA A N 1
ATOM 603 C CA . ALA A 1 79 ? -4.613 -17.535 40.060 1.00 56.19 79 ALA A CA 1
ATOM 604 C C . ALA A 1 79 ? -3.271 -17.701 39.322 1.00 56.19 79 ALA A C 1
ATOM 606 O O . ALA A 1 79 ? -2.938 -18.789 38.863 1.00 56.19 79 ALA A O 1
ATOM 607 N N . ARG A 1 80 ? -2.448 -16.647 39.266 1.00 56.31 80 ARG A N 1
ATOM 608 C CA . ARG A 1 80 ? -1.110 -16.716 38.651 1.00 56.31 80 ARG A CA 1
ATOM 609 C C . ARG A 1 80 ? -0.105 -17.543 39.458 1.00 56.31 80 ARG A C 1
ATOM 611 O O . ARG A 1 80 ? 0.792 -18.124 38.859 1.00 56.31 80 ARG A O 1
ATOM 618 N N . SER A 1 81 ? -0.236 -17.601 40.784 1.00 58.00 81 SER A N 1
ATOM 619 C CA . SER A 1 81 ? 0.677 -18.352 41.660 1.00 58.00 81 SER A CA 1
ATOM 620 C C . SER A 1 81 ? 0.209 -19.786 41.934 1.00 58.00 81 SER A C 1
ATOM 622 O O . SER A 1 81 ? 1.031 -20.636 42.272 1.00 58.00 81 SER A O 1
ATOM 624 N N . THR A 1 82 ? -1.081 -20.086 41.745 1.00 60.25 82 THR A N 1
ATOM 625 C CA . THR A 1 82 ? -1.646 -21.437 41.895 1.00 60.25 82 THR A CA 1
ATOM 626 C C . THR A 1 82 ? -1.526 -22.301 40.644 1.00 60.25 82 THR A C 1
ATOM 628 O O . THR A 1 82 ? -1.685 -23.516 40.751 1.00 60.25 82 THR A O 1
ATOM 631 N N . ILE A 1 83 ? -1.232 -21.730 39.468 1.00 65.50 83 ILE A N 1
ATOM 632 C CA . ILE A 1 83 ? -0.903 -22.524 38.275 1.00 65.50 83 ILE A CA 1
ATOM 633 C C . ILE A 1 83 ? 0.528 -23.055 38.437 1.00 65.50 83 ILE A C 1
ATOM 635 O O . ILE A 1 83 ? 1.502 -22.553 37.876 1.00 65.50 83 ILE A O 1
ATOM 639 N N . THR A 1 84 ? 0.670 -24.094 39.251 1.00 59.53 84 THR A N 1
ATOM 640 C CA . THR A 1 84 ? 1.912 -24.853 39.360 1.00 59.53 84 THR A CA 1
ATOM 641 C C . THR A 1 84 ? 2.199 -25.528 38.017 1.00 59.53 84 THR A C 1
ATOM 643 O O . THR A 1 84 ? 1.344 -26.237 37.494 1.00 59.53 84 THR A O 1
ATOM 646 N N . GLY A 1 85 ? 3.392 -25.318 37.456 1.00 65.44 85 GLY A N 1
ATOM 647 C CA . GLY A 1 85 ? 3.813 -25.930 36.187 1.00 65.44 85 GLY A CA 1
ATOM 648 C C . GLY A 1 85 ? 3.726 -25.026 34.953 1.00 65.44 85 GLY A C 1
ATOM 649 O O . GLY A 1 85 ? 4.350 -25.347 33.944 1.00 65.44 85 GLY A O 1
ATOM 650 N N . PHE A 1 86 ? 3.058 -23.869 35.023 1.00 58.12 86 PHE A N 1
ATOM 651 C CA . PHE A 1 86 ? 3.072 -22.896 33.927 1.00 58.12 86 PHE A CA 1
ATOM 652 C C . PHE A 1 86 ? 4.184 -21.873 34.158 1.00 58.12 86 PHE A C 1
ATOM 654 O O . PHE A 1 86 ? 4.009 -20.878 34.856 1.00 58.12 86 PHE A O 1
ATOM 661 N N . LYS A 1 87 ? 5.367 -22.140 33.598 1.00 68.31 87 LYS A N 1
ATOM 662 C CA . LYS A 1 87 ? 6.453 -21.156 33.552 1.00 68.31 87 LYS A CA 1
ATOM 663 C C . LYS A 1 87 ? 6.088 -20.129 32.472 1.00 68.31 87 LYS A C 1
ATOM 665 O O . LYS A 1 87 ? 6.090 -20.510 31.298 1.00 68.31 87 LYS A O 1
ATOM 670 N N . PRO A 1 88 ? 5.730 -18.875 32.817 1.00 68.06 88 PRO A N 1
ATOM 671 C CA . PRO A 1 88 ? 5.454 -17.869 31.801 1.00 68.06 88 PRO A CA 1
ATOM 672 C C . PRO A 1 88 ? 6.694 -17.733 30.918 1.00 68.06 88 PRO A C 1
ATOM 674 O O . P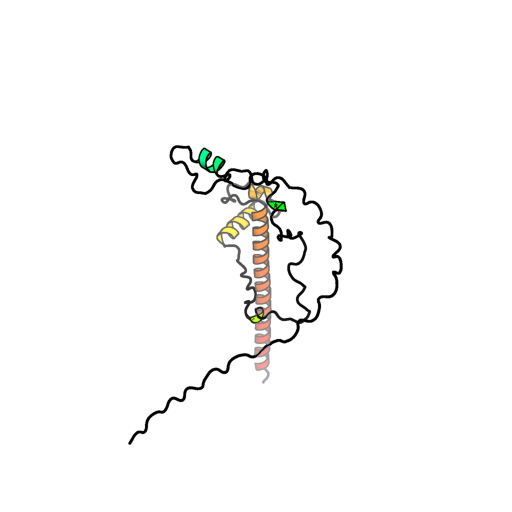RO A 1 88 ? 7.814 -17.617 31.417 1.00 68.06 88 PRO A O 1
ATOM 677 N N . ARG A 1 89 ? 6.498 -17.818 29.601 1.00 62.91 89 ARG A N 1
ATOM 678 C CA . ARG A 1 89 ? 7.585 -17.667 28.637 1.00 62.91 89 ARG A CA 1
ATOM 679 C C . ARG A 1 89 ? 8.154 -16.262 28.793 1.00 62.91 89 ARG A C 1
ATOM 681 O O . ARG A 1 89 ? 7.451 -15.284 28.551 1.00 62.91 89 ARG A O 1
ATOM 688 N N . ASN A 1 90 ? 9.413 -16.167 29.200 1.00 67.62 90 ASN A N 1
ATOM 689 C CA . ASN A 1 90 ? 10.128 -14.903 29.134 1.00 67.62 90 ASN A CA 1
ATOM 690 C C . ASN A 1 90 ? 10.227 -14.515 27.653 1.00 67.62 90 ASN A C 1
ATOM 692 O O . ASN A 1 90 ? 10.652 -15.335 26.834 1.00 67.62 90 ASN A O 1
ATOM 696 N N . LEU A 1 91 ? 9.794 -13.296 27.305 1.00 61.03 91 LEU A N 1
ATOM 697 C CA . LEU A 1 91 ? 9.982 -12.741 25.964 1.00 61.03 91 LEU A CA 1
ATOM 698 C C . LEU A 1 91 ? 11.459 -12.911 25.577 1.00 61.03 91 LEU A C 1
ATOM 700 O O . LEU A 1 91 ? 12.334 -12.386 26.259 1.00 61.03 91 LEU A O 1
ATOM 704 N N . GLY A 1 92 ? 11.726 -13.668 24.512 1.00 65.69 92 GLY A N 1
ATOM 705 C CA . GLY A 1 92 ? 13.077 -13.868 23.984 1.00 65.69 92 GLY A CA 1
ATOM 706 C C . GLY A 1 92 ? 13.735 -15.217 24.280 1.00 65.69 92 GLY A C 1
ATOM 707 O O . GLY A 1 92 ? 14.822 -15.447 23.760 1.00 65.69 92 GLY A O 1
ATOM 708 N N . GLN A 1 93 ? 13.117 -16.134 25.036 1.00 68.56 93 GLN A N 1
ATOM 709 C CA . GLN A 1 93 ? 13.624 -17.513 25.061 1.00 68.56 93 GLN A CA 1
ATOM 710 C C . GLN A 1 93 ? 13.145 -18.299 23.827 1.00 68.56 93 GLN A C 1
ATOM 712 O O . GLN A 1 93 ? 11.931 -18.361 23.592 1.00 68.56 93 GLN A O 1
ATOM 717 N N . PRO A 1 94 ? 14.062 -18.889 23.032 1.00 64.12 94 PRO A N 1
ATOM 718 C CA . PRO A 1 94 ? 13.689 -19.725 21.897 1.00 64.12 94 PRO A CA 1
ATOM 719 C C . PRO A 1 94 ? 12.881 -20.933 22.389 1.00 64.12 94 PRO A C 1
ATOM 721 O O . PRO A 1 94 ? 13.178 -21.527 23.421 1.00 64.12 94 PRO A O 1
ATOM 724 N N . CYS A 1 95 ? 11.801 -21.258 21.675 1.00 57.34 95 CYS A N 1
ATOM 725 C CA . CYS A 1 95 ? 10.835 -22.291 22.074 1.00 57.34 95 CYS A CA 1
ATOM 726 C C . CYS A 1 95 ? 11.333 -23.734 21.897 1.00 57.34 95 CYS A C 1
ATOM 728 O O . CYS A 1 95 ? 10.607 -24.657 22.260 1.00 57.34 95 CYS A O 1
ATOM 730 N N . ALA A 1 96 ? 12.523 -23.932 21.344 1.00 65.00 96 ALA A N 1
ATOM 731 C CA . ALA A 1 96 ? 13.124 -25.230 21.096 1.00 65.00 96 ALA A CA 1
ATOM 732 C C . ALA A 1 96 ? 14.642 -25.103 21.237 1.00 65.00 96 ALA A C 1
ATOM 734 O O . ALA A 1 96 ? 15.193 -24.028 20.974 1.00 65.00 96 ALA A O 1
ATOM 735 N N . ASP A 1 97 ? 15.299 -26.194 21.631 1.00 70.06 97 ASP A N 1
ATOM 736 C CA . ASP A 1 97 ? 16.734 -26.339 21.402 1.00 70.06 97 ASP A CA 1
ATOM 737 C C . ASP A 1 97 ? 16.988 -26.107 19.902 1.00 70.06 97 ASP A C 1
ATOM 739 O O . ASP A 1 97 ? 16.182 -26.575 19.086 1.00 70.06 97 ASP A O 1
ATOM 743 N N . PRO A 1 98 ? 18.021 -25.333 19.514 1.00 70.44 98 PRO A N 1
ATOM 744 C CA . PRO A 1 98 ? 18.326 -25.137 18.104 1.00 70.44 98 PRO A CA 1
ATOM 745 C C . PRO A 1 98 ? 18.467 -26.515 17.464 1.00 70.44 98 PRO A C 1
ATOM 747 O O . PRO A 1 98 ? 19.189 -27.370 17.984 1.00 70.44 98 PRO A O 1
ATOM 750 N N . THR A 1 99 ? 17.715 -26.749 16.388 1.00 70.31 99 THR A N 1
ATOM 751 C CA . THR A 1 99 ? 17.792 -27.992 15.627 1.00 70.31 99 THR A CA 1
ATOM 752 C C . THR A 1 99 ? 19.271 -28.241 15.309 1.00 70.31 99 THR A C 1
ATOM 754 O O . THR A 1 99 ? 19.918 -27.313 14.821 1.00 70.31 99 THR A O 1
ATOM 757 N N . PRO A 1 100 ? 19.843 -29.412 15.646 1.00 78.38 100 PRO A N 1
ATOM 758 C CA . PRO A 1 100 ? 21.262 -29.663 15.421 1.00 78.38 100 PRO A CA 1
ATOM 759 C C . PRO A 1 100 ? 21.615 -29.440 13.947 1.00 78.38 100 PRO A C 1
ATOM 761 O O . PRO A 1 100 ? 20.848 -29.833 13.064 1.00 78.38 100 PRO A O 1
ATOM 764 N N . ASP A 1 101 ? 22.761 -28.798 13.701 1.00 74.81 101 ASP A N 1
ATOM 765 C CA . ASP A 1 101 ? 23.237 -28.468 12.356 1.00 74.81 101 ASP A CA 1
ATOM 766 C C . ASP A 1 101 ? 23.224 -29.728 11.470 1.00 74.81 101 ASP A C 1
ATOM 768 O O . ASP A 1 101 ? 23.927 -30.702 11.744 1.00 74.81 101 ASP A O 1
ATOM 772 N N . GLY A 1 102 ? 22.386 -29.723 10.425 1.00 75.38 102 GLY A N 1
ATOM 773 C CA . GLY A 1 102 ? 22.227 -30.838 9.481 1.00 75.38 102 GLY A CA 1
ATOM 774 C C . GLY A 1 102 ? 20.976 -31.710 9.660 1.00 75.38 102 GLY A C 1
ATOM 775 O O . GLY A 1 102 ? 20.815 -32.676 8.918 1.00 75.38 102 GLY A O 1
ATOM 776 N N . TYR A 1 103 ? 20.082 -31.402 10.603 1.00 77.50 103 TYR A N 1
ATOM 777 C CA . TYR A 1 103 ? 18.770 -32.055 10.675 1.00 77.50 103 TYR A CA 1
ATOM 778 C C . TYR A 1 103 ? 17.756 -31.323 9.785 1.00 77.50 103 TYR A C 1
ATOM 780 O O . TYR A 1 103 ? 17.191 -30.304 10.182 1.00 77.50 103 TYR A O 1
ATOM 788 N N . GLU A 1 104 ? 17.527 -31.854 8.586 1.00 75.19 104 GLU A N 1
ATOM 789 C CA . GLU A 1 104 ? 16.450 -31.413 7.694 1.00 75.19 104 GLU A CA 1
ATOM 790 C C . GLU A 1 104 ? 15.104 -31.824 8.303 1.00 75.19 104 GLU A C 1
ATOM 792 O O . GLU A 1 104 ? 14.856 -33.005 8.581 1.00 75.19 104 GLU A O 1
ATOM 797 N N . HIS A 1 105 ? 14.226 -30.856 8.575 1.00 73.88 105 HIS A N 1
ATOM 798 C CA . HIS A 1 105 ? 12.918 -31.182 9.129 1.00 73.88 105 HIS A CA 1
ATOM 799 C C . HIS A 1 105 ? 12.094 -31.924 8.056 1.00 73.88 105 HIS A C 1
ATOM 801 O O . HIS A 1 105 ? 11.986 -31.421 6.940 1.00 73.88 105 HIS A O 1
ATOM 807 N N . PRO A 1 106 ? 11.429 -33.060 8.359 1.00 79.88 106 PRO A N 1
ATOM 808 C CA . PRO A 1 106 ? 10.728 -33.880 7.355 1.00 79.88 106 PRO A CA 1
ATOM 809 C C . PRO A 1 106 ? 9.706 -33.120 6.494 1.00 79.88 106 PRO A C 1
ATOM 811 O O . PRO A 1 106 ? 9.414 -33.505 5.370 1.00 79.88 106 PRO A O 1
ATOM 814 N N . LEU A 1 107 ? 9.164 -32.026 7.035 1.00 76.12 107 LEU A N 1
ATOM 815 C CA . LEU A 1 107 ? 8.182 -31.168 6.371 1.00 76.12 107 LEU A CA 1
ATOM 816 C C . LEU A 1 107 ? 8.799 -30.149 5.397 1.00 76.12 107 LEU A C 1
ATOM 818 O O . LEU A 1 107 ? 8.052 -29.515 4.661 1.00 76.12 107 LEU A O 1
ATOM 822 N N . GLU A 1 108 ? 10.120 -29.951 5.370 1.00 70.44 108 GLU A N 1
ATOM 823 C CA . GLU A 1 108 ? 10.761 -28.965 4.482 1.00 70.44 108 GLU A CA 1
ATOM 824 C C . GLU A 1 108 ? 10.521 -29.272 2.998 1.00 70.44 108 GLU A C 1
ATOM 826 O O . GLU A 1 108 ? 10.356 -28.344 2.211 1.00 70.44 108 GLU A O 1
ATOM 831 N N . GLY A 1 109 ? 10.390 -30.551 2.629 1.00 74.06 109 GLY A N 1
ATOM 832 C CA . GLY A 1 109 ? 10.023 -30.969 1.270 1.00 74.06 109 GLY A CA 1
ATOM 833 C C . GLY A 1 109 ? 8.528 -30.848 0.940 1.00 74.06 109 GLY A C 1
ATOM 834 O O . GLY A 1 109 ? 8.155 -30.864 -0.231 1.00 74.06 109 GLY A O 1
ATOM 835 N N . GLU A 1 110 ? 7.664 -30.719 1.951 1.00 77.62 110 GLU A N 1
ATOM 836 C CA . GLU A 1 110 ? 6.207 -30.589 1.785 1.00 77.62 110 GLU A CA 1
ATOM 837 C C . GLU A 1 110 ? 5.741 -29.126 1.816 1.00 77.62 110 GLU A C 1
ATOM 839 O O . GLU A 1 110 ? 4.667 -28.791 1.305 1.00 77.62 110 GLU A O 1
ATOM 844 N N . VAL A 1 111 ? 6.537 -28.229 2.409 1.00 77.56 111 VAL A N 1
ATOM 845 C CA . VAL A 1 111 ? 6.249 -26.796 2.415 1.00 77.56 111 VAL A CA 1
ATOM 846 C C . VAL A 1 111 ? 6.518 -26.246 1.020 1.00 77.56 111 VAL A C 1
ATOM 848 O O . VAL A 1 111 ? 7.656 -25.984 0.643 1.00 77.56 111 VAL A O 1
ATOM 851 N N . CYS A 1 112 ? 5.444 -26.014 0.261 1.00 71.69 112 CYS A N 1
ATOM 852 C CA . CYS A 1 112 ? 5.513 -25.222 -0.961 1.00 71.69 112 CYS A CA 1
ATOM 853 C C . CYS A 1 112 ? 6.309 -23.938 -0.701 1.00 71.69 112 CYS A C 1
ATOM 855 O O . CYS A 1 112 ? 5.980 -23.172 0.214 1.00 71.69 112 CYS A O 1
ATOM 857 N N . GLU A 1 113 ? 7.315 -23.682 -1.538 1.00 79.62 113 GLU A N 1
ATOM 858 C CA . GLU A 1 113 ? 8.052 -22.423 -1.525 1.00 79.62 113 GLU A CA 1
ATOM 859 C C . GLU A 1 113 ? 7.061 -21.256 -1.485 1.00 79.62 113 GLU A C 1
ATOM 861 O O . GLU A 1 113 ? 6.044 -21.259 -2.193 1.00 79.62 113 GLU A O 1
ATOM 866 N N . LYS A 1 114 ? 7.324 -20.261 -0.628 1.00 79.94 114 LYS A N 1
ATOM 867 C CA . LYS A 1 114 ? 6.461 -19.082 -0.500 1.00 79.94 114 LYS A CA 1
ATOM 868 C C . LYS A 1 114 ? 6.391 -18.367 -1.847 1.00 79.94 114 LYS A C 1
ATOM 870 O O . LYS A 1 114 ? 7.235 -17.535 -2.170 1.00 79.94 114 LYS A O 1
ATOM 875 N N . ARG A 1 115 ? 5.347 -18.660 -2.620 1.00 79.06 115 ARG A N 1
ATOM 876 C CA . ARG A 1 115 ? 5.028 -17.949 -3.855 1.00 79.06 115 ARG A CA 1
ATOM 877 C C . ARG A 1 115 ? 4.515 -16.567 -3.483 1.00 79.06 115 ARG A C 1
ATOM 879 O O . ARG A 1 115 ? 3.349 -16.391 -3.129 1.00 79.06 115 ARG A O 1
ATOM 886 N N . TYR A 1 116 ? 5.400 -15.580 -3.530 1.00 78.31 116 TYR A N 1
ATOM 887 C CA . TYR A 1 116 ? 5.004 -14.190 -3.373 1.00 78.31 116 TYR A CA 1
ATOM 888 C C . TYR A 1 116 ? 4.204 -13.756 -4.599 1.00 78.31 116 TYR A C 1
ATOM 890 O O . TYR A 1 116 ? 4.733 -13.638 -5.700 1.00 78.31 116 TYR A O 1
ATOM 898 N N . VAL A 1 117 ? 2.908 -13.513 -4.404 1.00 79.00 117 VAL A N 1
ATOM 899 C CA . VAL A 1 117 ? 2.059 -12.922 -5.441 1.00 79.00 117 VAL A CA 1
ATOM 900 C C . VAL A 1 117 ? 2.228 -11.409 -5.385 1.00 79.00 117 VAL A C 1
ATOM 902 O O . VAL A 1 117 ? 1.707 -10.747 -4.481 1.00 79.00 117 VAL A O 1
ATOM 905 N N . HIS A 1 118 ? 2.952 -10.850 -6.355 1.00 78.12 118 HIS A N 1
ATOM 906 C CA . HIS A 1 118 ? 3.024 -9.405 -6.531 1.00 78.12 118 HIS A CA 1
ATOM 907 C C . HIS A 1 118 ? 1.667 -8.882 -7.023 1.00 78.12 118 HIS A C 1
ATOM 909 O O . HIS A 1 118 ? 1.257 -9.135 -8.151 1.00 78.12 118 HIS A O 1
ATOM 915 N N . ARG A 1 119 ? 0.935 -8.164 -6.164 1.00 84.12 119 ARG A N 1
ATOM 916 C CA . ARG A 1 119 ? -0.343 -7.536 -6.540 1.00 84.12 119 ARG A CA 1
ATOM 917 C C . ARG A 1 119 ? -0.092 -6.136 -7.073 1.00 84.12 119 ARG A C 1
ATOM 919 O O . ARG A 1 119 ? 0.316 -5.297 -6.278 1.00 84.12 119 ARG A O 1
ATOM 926 N N . MET A 1 120 ? -0.363 -5.877 -8.343 1.00 87.62 120 MET A N 1
ATOM 927 C CA . MET A 1 120 ? -0.159 -4.549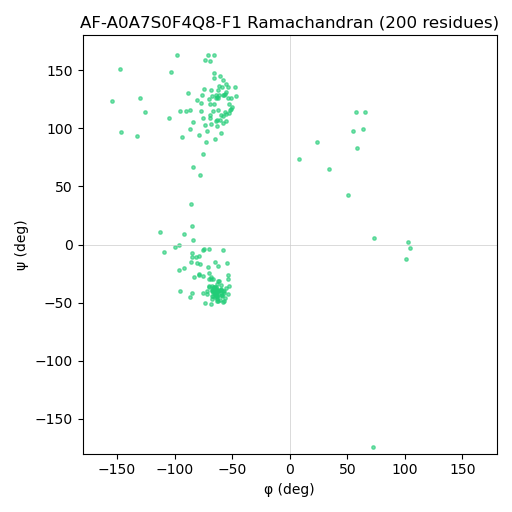 -8.935 1.00 87.62 120 MET A CA 1
ATOM 928 C C . MET A 1 120 ? -1.098 -3.494 -8.325 1.00 87.62 120 MET A C 1
ATOM 930 O O . MET A 1 120 ? -2.086 -3.837 -7.654 1.00 87.62 120 MET A O 1
ATOM 934 N N . VAL A 1 121 ? -0.797 -2.207 -8.504 1.00 91.44 121 VAL A N 1
ATOM 935 C CA . VAL A 1 121 ? -1.767 -1.143 -8.203 1.00 91.44 121 VAL A CA 1
ATOM 936 C C . VAL A 1 121 ? -2.896 -1.204 -9.249 1.00 91.44 121 VAL A C 1
ATOM 938 O O . VAL A 1 121 ? -2.603 -1.162 -10.437 1.00 91.44 121 VAL A O 1
ATOM 941 N N . PRO A 1 122 ? -4.183 -1.302 -8.860 1.00 93.69 122 PRO A N 1
ATOM 942 C CA . PRO A 1 122 ? -5.300 -1.272 -9.795 1.00 93.69 122 PRO A CA 1
ATOM 943 C C . PRO A 1 122 ? -5.306 0.012 -10.625 1.00 93.69 122 PRO A C 1
ATOM 945 O O . PRO A 1 122 ? -5.103 1.101 -10.087 1.00 93.69 122 PRO A O 1
ATOM 948 N N . GLU A 1 123 ? -5.649 -0.098 -11.907 1.00 92.31 123 GLU A N 1
ATOM 949 C CA . GLU A 1 123 ? -5.652 1.029 -12.852 1.00 92.31 123 GLU A CA 1
ATOM 950 C C . GLU A 1 123 ? -6.505 2.221 -12.383 1.00 92.31 123 GLU A C 1
ATOM 952 O O . GLU A 1 123 ? -6.140 3.382 -12.573 1.00 92.31 123 GLU A O 1
ATOM 957 N N . GLY A 1 124 ? -7.650 1.948 -11.746 1.00 93.19 124 GLY A N 1
ATOM 958 C CA . GLY A 1 124 ? -8.531 2.989 -11.211 1.00 93.19 124 GLY A CA 1
ATOM 959 C C . GLY A 1 124 ? -7.852 3.835 -10.131 1.00 93.19 124 GLY A C 1
ATOM 960 O O . GLY A 1 124 ? -7.988 5.057 -10.130 1.00 93.19 124 GLY A O 1
ATOM 961 N N . GLU A 1 125 ? -7.065 3.202 -9.258 1.00 93.12 125 GLU A N 1
ATOM 962 C CA . GLU A 1 125 ? -6.286 3.907 -8.237 1.00 93.12 125 GLU A CA 1
ATOM 963 C C . GLU A 1 125 ? -5.106 4.658 -8.859 1.00 93.12 125 GLU A C 1
ATOM 965 O O . GLU A 1 125 ? -4.856 5.801 -8.480 1.00 93.12 125 GLU A O 1
ATOM 970 N N . GLN A 1 126 ? -4.419 4.076 -9.849 1.00 93.81 126 GLN A N 1
ATOM 971 C CA . GLN A 1 126 ? -3.310 4.748 -10.539 1.00 93.81 126 GLN A CA 1
ATOM 972 C C . GLN A 1 126 ? -3.750 6.087 -11.149 1.00 93.81 126 GLN A C 1
ATOM 974 O O . GLN A 1 126 ? -3.053 7.090 -11.003 1.00 93.81 126 GLN A O 1
ATOM 979 N N . LYS A 1 127 ? -4.937 6.145 -11.770 1.00 95.56 127 LYS A N 1
ATOM 980 C CA . LYS A 1 127 ? -5.492 7.393 -12.332 1.00 95.56 127 LYS A CA 1
ATOM 981 C C . LYS A 1 127 ? -5.662 8.479 -11.269 1.00 95.56 127 LYS A C 1
ATOM 983 O O . LYS A 1 127 ? -5.303 9.631 -11.508 1.00 95.56 127 LYS A O 1
ATOM 988 N N . VAL A 1 128 ? -6.175 8.115 -10.094 1.00 96.06 128 VAL A N 1
ATOM 989 C CA . VAL A 1 128 ? -6.350 9.050 -8.972 1.00 96.06 128 VAL A CA 1
ATOM 990 C C . VAL A 1 128 ? -4.996 9.524 -8.444 1.00 96.06 128 VAL A C 1
ATOM 992 O O . VAL A 1 128 ? -4.808 10.721 -8.237 1.00 96.06 128 VAL A O 1
ATOM 995 N N . LEU A 1 129 ? -4.031 8.617 -8.279 1.00 95.00 129 LEU A N 1
ATOM 996 C CA . LEU A 1 129 ? -2.687 8.956 -7.799 1.00 95.00 129 LEU A CA 1
ATOM 997 C C . LEU A 1 129 ? -1.936 9.860 -8.780 1.00 95.00 129 LEU A C 1
ATOM 999 O O . LEU A 1 129 ? -1.343 10.850 -8.356 1.00 95.00 129 LEU A O 1
ATOM 1003 N N . ARG A 1 130 ? -2.022 9.588 -10.088 1.00 95.75 130 ARG A N 1
ATOM 1004 C CA . ARG A 1 130 ? -1.462 10.456 -11.136 1.00 95.75 130 ARG A CA 1
ATOM 1005 C C . ARG A 1 130 ? -2.122 11.837 -11.131 1.00 95.75 130 ARG A C 1
ATOM 1007 O O . ARG A 1 130 ? -1.423 12.838 -11.240 1.00 95.75 130 ARG A O 1
ATOM 1014 N N . ALA A 1 131 ? -3.440 11.919 -10.925 1.00 96.38 131 ALA A N 1
ATOM 1015 C CA . ALA A 1 131 ? -4.137 13.200 -10.787 1.00 96.38 131 ALA A CA 1
ATOM 1016 C C . ALA A 1 131 ? -3.715 13.976 -9.524 1.00 96.38 131 ALA A C 1
ATOM 1018 O O . ALA A 1 131 ? -3.590 15.201 -9.572 1.00 96.38 131 ALA A O 1
ATOM 1019 N N . LEU A 1 132 ? -3.474 13.283 -8.406 1.00 96.19 132 LEU A N 1
ATOM 1020 C CA . LEU A 1 132 ? -2.944 13.893 -7.184 1.00 96.19 132 LEU A CA 1
ATOM 1021 C C . LEU A 1 132 ? -1.524 14.427 -7.395 1.00 96.19 132 LEU A C 1
ATOM 1023 O O . LEU A 1 132 ? -1.249 15.561 -7.004 1.00 96.19 132 LEU A O 1
ATOM 1027 N N . LEU A 1 133 ? -0.651 13.645 -8.035 1.00 95.81 133 LEU A N 1
ATOM 1028 C CA . LEU A 1 133 ? 0.728 14.041 -8.345 1.00 95.81 133 LEU A CA 1
ATOM 1029 C C . LEU A 1 133 ? 0.763 15.233 -9.302 1.00 95.81 133 LEU A C 1
ATOM 1031 O O . LEU A 1 133 ? 1.480 16.196 -9.053 1.00 95.81 133 LEU A O 1
ATOM 1035 N N . ALA A 1 134 ? -0.083 15.231 -10.333 1.00 96.38 134 ALA A N 1
ATOM 1036 C CA . ALA A 1 134 ? -0.189 16.347 -11.268 1.00 96.38 134 ALA A CA 1
ATOM 1037 C C . ALA A 1 134 ? -0.649 17.656 -10.598 1.00 96.38 134 ALA A C 1
ATOM 1039 O O . ALA A 1 134 ? -0.268 18.735 -11.043 1.00 96.38 134 ALA A O 1
ATOM 1040 N N . LYS A 1 135 ? -1.469 17.582 -9.537 1.00 96.50 135 LYS A N 1
ATOM 1041 C CA . LYS A 1 135 ? -1.965 18.771 -8.822 1.00 96.50 135 LYS A CA 1
ATOM 1042 C C . LYS A 1 135 ? -1.030 19.277 -7.729 1.00 96.50 135 LYS A C 1
ATOM 1044 O O . LYS A 1 135 ? -0.855 20.485 -7.609 1.00 96.50 135 LYS A O 1
ATOM 1049 N N . HIS A 1 136 ? -0.503 18.377 -6.901 1.00 94.50 136 HIS A N 1
ATOM 1050 C CA . HIS A 1 136 ? 0.222 18.728 -5.669 1.00 94.50 136 HIS A CA 1
ATOM 1051 C C . HIS A 1 136 ? 1.735 18.469 -5.755 1.00 94.50 136 HIS A C 1
ATOM 1053 O O . HIS A 1 136 ? 2.464 18.841 -4.835 1.00 94.50 136 HIS A O 1
ATOM 1059 N N . GLY A 1 137 ? 2.214 17.855 -6.841 1.00 93.12 137 GLY A N 1
ATOM 1060 C CA . GLY A 1 137 ? 3.610 17.454 -7.026 1.00 93.12 137 GLY A CA 1
ATOM 1061 C C . GLY A 1 137 ? 4.024 16.259 -6.160 1.00 93.12 137 GLY A C 1
ATOM 1062 O O . GLY A 1 137 ? 3.214 15.668 -5.446 1.00 93.12 137 GLY A O 1
ATOM 1063 N N . ASP A 1 138 ? 5.312 15.916 -6.194 1.00 86.50 138 ASP A N 1
ATOM 1064 C CA . ASP A 1 138 ? 5.841 14.699 -5.553 1.00 86.50 138 ASP A CA 1
ATOM 1065 C C . ASP A 1 138 ? 5.959 14.802 -4.023 1.00 86.50 138 ASP A C 1
ATOM 1067 O O . ASP A 1 138 ? 5.874 13.805 -3.305 1.00 86.50 138 ASP A O 1
ATOM 1071 N N . PHE A 1 139 ? 6.133 16.018 -3.500 1.00 84.06 139 PHE A N 1
ATOM 1072 C CA . PHE A 1 139 ? 6.408 16.258 -2.078 1.00 84.06 139 PHE A CA 1
ATOM 1073 C C . PHE A 1 139 ? 5.164 16.687 -1.276 1.00 84.06 139 PHE A C 1
ATOM 1075 O O . PHE A 1 139 ? 5.227 16.841 -0.056 1.00 84.06 139 PHE A O 1
ATOM 1082 N N . GLY A 1 140 ? 4.012 16.840 -1.937 1.00 91.81 140 GLY A N 1
ATOM 1083 C CA . GLY A 1 140 ? 2.772 17.382 -1.373 1.00 91.81 140 GLY A CA 1
ATOM 1084 C C . GLY A 1 140 ? 1.861 16.381 -0.650 1.00 91.81 140 GLY A C 1
ATOM 1085 O O . GLY A 1 140 ? 0.644 16.523 -0.728 1.00 91.81 140 GLY A O 1
ATOM 1086 N N . LEU A 1 141 ? 2.391 15.373 0.057 1.00 93.75 141 LEU A N 1
ATOM 1087 C CA . LEU A 1 141 ? 1.586 14.281 0.651 1.00 93.75 141 LEU A CA 1
ATOM 1088 C C . LEU A 1 141 ? 0.488 14.766 1.619 1.00 93.75 141 LEU A C 1
ATOM 1090 O O . LEU A 1 141 ? -0.631 14.254 1.597 1.00 93.75 141 LEU A O 1
ATOM 1094 N N . THR A 1 142 ? 0.791 15.768 2.446 1.00 95.81 142 THR A N 1
ATOM 1095 C CA . THR A 1 142 ? 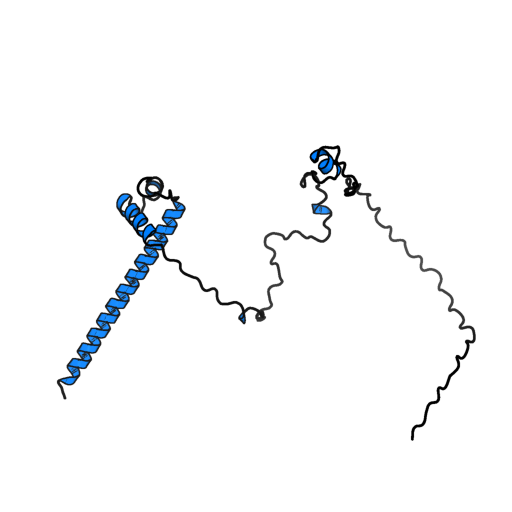-0.163 16.363 3.401 1.00 95.81 142 THR A CA 1
ATOM 1096 C C . THR A 1 142 ? -1.289 17.119 2.686 1.00 95.81 142 THR A C 1
ATOM 1098 O O . THR A 1 142 ? -2.443 17.082 3.115 1.00 95.81 142 THR A O 1
ATOM 1101 N N . ALA A 1 143 ? -0.975 17.781 1.567 1.00 95.62 143 ALA A N 1
ATOM 1102 C CA . ALA A 1 143 ? -1.949 18.473 0.728 1.00 95.62 143 ALA A CA 1
ATOM 1103 C C . ALA A 1 143 ? -2.835 17.476 -0.035 1.00 95.62 143 ALA A C 1
ATOM 1105 O O . ALA A 1 143 ? -4.056 17.626 -0.040 1.00 95.62 143 ALA A O 1
ATOM 1106 N N . MET A 1 144 ? -2.245 16.405 -0.576 1.00 96.88 144 MET A N 1
ATOM 1107 C CA . MET A 1 144 ? -2.974 15.319 -1.239 1.00 96.88 144 MET A CA 1
ATOM 1108 C C . MET A 1 144 ? -3.969 14.629 -0.303 1.00 96.88 144 MET A C 1
ATOM 1110 O O . MET A 1 144 ? -5.104 14.364 -0.694 1.00 96.88 144 MET A O 1
ATOM 1114 N N . ALA A 1 145 ? -3.566 14.356 0.942 1.00 96.88 145 ALA A N 1
ATOM 1115 C CA . ALA A 1 145 ? -4.443 13.720 1.921 1.00 96.88 145 ALA A CA 1
ATOM 1116 C C . ALA A 1 145 ? -5.669 14.589 2.252 1.00 96.88 145 ALA A C 1
ATOM 1118 O O . ALA A 1 145 ? -6.757 14.057 2.462 1.00 96.88 145 ALA A O 1
ATOM 1119 N N . ARG A 1 146 ? -5.508 15.918 2.250 1.00 96.44 146 ARG A N 1
ATOM 1120 C CA . ARG A 1 146 ? -6.582 16.890 2.512 1.00 96.44 146 ARG A CA 1
ATOM 1121 C C . ARG A 1 146 ? -7.418 17.246 1.279 1.00 96.44 146 ARG A C 1
ATOM 1123 O O . ARG A 1 146 ? -8.456 17.890 1.432 1.00 96.44 146 ARG A O 1
ATOM 1130 N N . ASP A 1 147 ? -7.004 16.855 0.075 1.00 95.94 147 ASP A N 1
ATOM 1131 C CA . ASP A 1 147 ? -7.738 17.146 -1.158 1.00 95.94 147 ASP A CA 1
ATOM 1132 C C . ASP A 1 147 ? -9.002 16.286 -1.265 1.00 95.94 147 ASP A C 1
ATOM 1134 O O . ASP A 1 147 ? -9.014 15.221 -1.878 1.00 95.94 147 ASP A O 1
ATOM 1138 N N . MET A 1 148 ? -10.103 16.782 -0.703 1.00 94.44 148 MET A N 1
ATOM 1139 C CA . MET A 1 148 ? -11.391 16.084 -0.700 1.00 94.44 148 MET A CA 1
ATOM 1140 C C . MET A 1 148 ? -11.977 15.833 -2.098 1.00 94.44 148 MET A C 1
ATOM 1142 O O . MET A 1 148 ? -12.879 15.009 -2.229 1.00 94.44 148 MET A O 1
ATOM 1146 N N . LYS A 1 149 ? -11.523 16.551 -3.137 1.00 95.81 149 LYS A N 1
ATOM 1147 C CA . LYS A 1 149 ? -12.086 16.421 -4.491 1.00 95.81 149 LYS A CA 1
ATOM 1148 C C . LYS A 1 149 ? -11.453 15.267 -5.251 1.00 95.81 149 LYS A C 1
ATOM 1150 O O . LYS A 1 149 ? -12.152 14.561 -5.970 1.00 95.81 149 LYS A O 1
ATOM 1155 N N . VAL A 1 150 ? -10.136 15.114 -5.134 1.00 94.94 150 VAL A N 1
ATOM 1156 C CA . VAL A 1 150 ? -9.401 14.062 -5.852 1.00 94.94 150 VAL A CA 1
ATOM 1157 C C . VAL A 1 150 ? -9.217 12.823 -4.982 1.00 94.94 150 VAL A C 1
ATOM 1159 O O . VAL A 1 150 ? -9.394 11.711 -5.470 1.00 94.94 150 VAL A O 1
ATOM 1162 N N . ASN A 1 151 ? -8.937 12.991 -3.688 1.00 95.19 151 ASN A N 1
ATOM 1163 C CA . ASN A 1 151 ? -8.831 11.894 -2.729 1.00 95.19 151 ASN A CA 1
ATOM 1164 C C . ASN A 1 151 ? -10.220 11.506 -2.192 1.00 95.19 151 ASN A C 1
ATOM 1166 O O . ASN A 1 151 ? -10.538 11.698 -1.017 1.00 95.19 151 ASN A O 1
ATOM 1170 N N . THR A 1 152 ? -11.068 10.970 -3.070 1.00 92.50 152 THR A N 1
ATOM 1171 C CA . THR A 1 152 ? -12.466 10.621 -2.756 1.00 92.50 152 THR A CA 1
ATOM 1172 C C . THR A 1 152 ? -12.588 9.596 -1.629 1.00 92.50 152 THR A C 1
ATOM 1174 O O . THR A 1 152 ? -13.499 9.684 -0.810 1.00 92.50 152 THR A O 1
ATOM 1177 N N . LEU A 1 153 ? -11.642 8.659 -1.550 1.00 91.88 153 LEU A N 1
ATOM 1178 C CA . LEU A 1 153 ? -11.574 7.623 -0.516 1.00 91.88 153 LEU A CA 1
ATOM 1179 C C . LEU A 1 153 ? -10.887 8.092 0.774 1.00 91.88 153 LEU A C 1
ATOM 1181 O O . LEU A 1 153 ? -10.697 7.288 1.686 1.00 91.88 153 LEU A O 1
ATOM 1185 N N . GLN A 1 154 ? -10.515 9.375 0.854 1.00 93.56 154 GLN A N 1
ATOM 1186 C CA . GLN A 1 154 ? -9.894 9.993 2.028 1.00 93.56 154 GLN A CA 1
ATOM 1187 C C . GLN A 1 154 ? -8.689 9.196 2.548 1.00 93.56 154 GLN A C 1
ATOM 1189 O O . GLN A 1 154 ? -8.505 8.988 3.749 1.00 93.56 154 GLN A O 1
ATOM 1194 N N . HIS A 1 155 ? -7.848 8.721 1.629 1.00 95.75 155 HIS A N 1
ATOM 1195 C CA . HIS A 1 155 ? -6.646 7.988 1.980 1.00 95.75 155 HIS A CA 1
ATOM 1196 C C . HIS A 1 155 ? -5.721 8.829 2.856 1.00 95.75 155 HIS A C 1
ATOM 1198 O O . HIS A 1 155 ? -5.450 9.997 2.571 1.00 95.75 155 HIS A O 1
ATOM 1204 N N . THR A 1 156 ? -5.201 8.195 3.905 1.00 97.31 156 THR A N 1
ATOM 1205 C CA . THR A 1 156 ? -4.224 8.808 4.801 1.00 97.31 156 THR A CA 1
ATOM 1206 C C . THR A 1 156 ? -2.884 9.007 4.095 1.00 97.31 156 THR A C 1
ATOM 1208 O O . THR A 1 156 ? -2.541 8.288 3.154 1.00 97.31 156 THR A O 1
ATOM 1211 N N . GLU A 1 157 ? -2.072 9.936 4.598 1.00 96.25 157 GLU A N 1
ATOM 1212 C CA . GLU A 1 157 ? -0.742 10.247 4.052 1.00 96.25 157 GLU A CA 1
ATOM 1213 C C . GLU A 1 157 ? 0.152 9.002 3.938 1.00 96.25 157 GLU A C 1
ATOM 1215 O O . GLU A 1 157 ? 0.796 8.768 2.916 1.00 96.25 157 GLU A O 1
ATOM 1220 N N . ALA A 1 158 ? 0.144 8.144 4.965 1.00 96.56 158 ALA A N 1
ATOM 1221 C CA . ALA A 1 158 ? 0.911 6.901 4.975 1.00 96.56 158 ALA A CA 1
ATOM 1222 C C . ALA A 1 158 ? 0.418 5.887 3.929 1.00 96.56 158 ALA A C 1
ATOM 1224 O O . ALA A 1 158 ? 1.192 5.054 3.445 1.00 96.56 158 ALA A O 1
ATOM 1225 N N . HIS A 1 159 ? -0.873 5.911 3.591 1.00 95.50 159 HIS A N 1
ATOM 1226 C CA . HIS A 1 159 ? -1.415 5.075 2.528 1.00 95.50 159 HIS A CA 1
ATOM 1227 C C . HIS A 1 159 ? -0.990 5.600 1.154 1.00 95.50 159 HIS A C 1
ATOM 1229 O O . HIS A 1 159 ? -0.404 4.841 0.381 1.00 95.50 159 HIS A O 1
ATOM 1235 N N . LEU A 1 160 ? -1.182 6.899 0.901 1.00 95.56 160 LEU A N 1
ATOM 1236 C CA . LEU A 1 160 ? -0.771 7.555 -0.343 1.00 95.56 160 LEU A CA 1
ATOM 1237 C C . LEU A 1 160 ? 0.724 7.369 -0.610 1.00 95.56 160 LEU A C 1
ATOM 1239 O O . LEU A 1 160 ? 1.096 6.937 -1.696 1.00 95.56 160 LEU A O 1
ATOM 1243 N N . ARG A 1 161 ? 1.578 7.562 0.402 1.00 95.56 161 ARG A N 1
ATOM 1244 C CA . ARG A 1 161 ? 3.028 7.349 0.280 1.00 95.56 161 ARG A CA 1
ATOM 1245 C C . ARG A 1 161 ? 3.377 5.934 -0.179 1.00 95.56 161 ARG A C 1
ATOM 1247 O O . ARG A 1 161 ? 4.170 5.765 -1.098 1.00 95.56 161 ARG A O 1
ATOM 1254 N N . ARG A 1 162 ? 2.786 4.913 0.454 1.00 94.88 162 ARG A N 1
ATOM 1255 C CA . ARG A 1 162 ? 3.024 3.508 0.079 1.00 94.88 162 ARG A CA 1
ATOM 1256 C C . ARG A 1 162 ? 2.541 3.221 -1.337 1.00 94.88 162 ARG A C 1
ATOM 1258 O O . ARG A 1 162 ? 3.198 2.476 -2.058 1.00 94.88 162 ARG A O 1
ATOM 1265 N N . ARG A 1 163 ? 1.401 3.792 -1.729 1.00 94.81 163 ARG A N 1
ATOM 1266 C CA . ARG A 1 163 ? 0.797 3.526 -3.033 1.00 94.81 163 ARG A CA 1
ATOM 1267 C C . ARG A 1 163 ? 1.527 4.223 -4.174 1.00 94.81 163 ARG A C 1
ATOM 1269 O O . ARG A 1 163 ? 1.773 3.577 -5.182 1.00 94.81 163 ARG A O 1
ATOM 1276 N N . ILE A 1 164 ? 1.940 5.473 -3.977 1.00 94.69 164 ILE A N 1
ATOM 1277 C CA . ILE A 1 164 ? 2.762 6.228 -4.931 1.00 94.69 164 ILE A CA 1
ATOM 1278 C C . ILE A 1 164 ? 4.114 5.540 -5.122 1.00 94.69 164 ILE A C 1
ATOM 1280 O O . ILE A 1 164 ? 4.490 5.279 -6.256 1.00 94.69 164 ILE A O 1
ATOM 1284 N N . ALA A 1 165 ? 4.799 5.164 -4.035 1.00 94.06 165 ALA A N 1
ATOM 1285 C CA . ALA A 1 165 ? 6.082 4.463 -4.133 1.00 94.06 165 ALA A CA 1
ATOM 1286 C C . ALA A 1 165 ? 5.956 3.137 -4.898 1.00 94.06 165 ALA A C 1
ATOM 1288 O O . ALA A 1 165 ? 6.820 2.785 -5.694 1.00 94.06 165 ALA A O 1
ATOM 1289 N N . LYS A 1 166 ? 4.855 2.412 -4.676 1.00 94.44 166 LYS A N 1
ATOM 1290 C CA . LYS A 1 166 ? 4.573 1.181 -5.405 1.00 94.44 166 LYS A CA 1
ATOM 1291 C C . LYS A 1 166 ? 4.295 1.436 -6.887 1.00 94.44 166 LYS A C 1
ATOM 1293 O O . LYS A 1 166 ? 4.887 0.764 -7.713 1.00 94.44 166 LYS A O 1
ATOM 1298 N N . MET A 1 167 ? 3.450 2.413 -7.209 1.00 94.06 167 MET A N 1
ATOM 1299 C CA . MET A 1 167 ? 3.152 2.798 -8.591 1.00 94.06 167 MET A CA 1
ATOM 1300 C C . MET A 1 167 ? 4.423 3.229 -9.336 1.00 94.06 167 MET A C 1
ATOM 1302 O O . MET A 1 167 ? 4.661 2.755 -10.432 1.00 94.06 167 MET A O 1
ATOM 1306 N N . GLN A 1 168 ? 5.285 4.038 -8.715 1.00 92.62 168 GLN A N 1
ATOM 1307 C CA . GLN A 1 168 ? 6.558 4.458 -9.311 1.00 92.62 168 GLN A CA 1
ATOM 1308 C C . GLN A 1 168 ? 7.521 3.287 -9.533 1.00 92.62 168 GLN A C 1
ATOM 1310 O O . GLN A 1 168 ? 8.229 3.265 -10.532 1.00 92.62 168 GLN A O 1
ATOM 1315 N N . ALA A 1 169 ? 7.560 2.314 -8.618 1.00 92.38 169 ALA A N 1
ATOM 1316 C CA . ALA A 1 169 ? 8.358 1.105 -8.806 1.00 92.38 169 ALA A CA 1
ATOM 1317 C C . ALA A 1 169 ? 7.831 0.245 -9.968 1.00 92.38 169 ALA A C 1
ATOM 1319 O O . ALA A 1 169 ? 8.627 -0.345 -10.691 1.00 92.38 169 ALA A O 1
ATOM 1320 N N . GLU A 1 170 ? 6.509 0.191 -10.149 1.00 90.19 170 GLU A N 1
ATOM 1321 C CA . GLU A 1 170 ? 5.855 -0.493 -11.270 1.00 90.19 170 GLU A CA 1
ATOM 1322 C C . GLU A 1 170 ? 6.140 0.240 -12.595 1.00 90.19 170 GLU A C 1
ATOM 1324 O O . GLU A 1 170 ? 6.693 -0.375 -13.503 1.00 90.19 170 GLU A O 1
ATOM 1329 N N . ASP A 1 171 ? 5.906 1.557 -12.662 1.00 90.38 171 ASP A N 1
ATOM 1330 C CA . ASP A 1 171 ? 6.193 2.394 -13.840 1.00 90.38 171 ASP A CA 1
ATOM 1331 C C . ASP A 1 171 ? 7.693 2.316 -14.231 1.00 90.38 171 ASP A C 1
ATOM 1333 O O . ASP A 1 171 ? 8.044 2.238 -15.409 1.00 90.38 171 ASP A O 1
ATOM 1337 N N . ALA A 1 172 ? 8.607 2.297 -13.250 1.00 91.50 172 ALA A N 1
ATOM 1338 C CA . ALA A 1 172 ? 10.045 2.163 -13.499 1.00 91.50 172 ALA A CA 1
ATOM 1339 C C . ALA A 1 172 ? 10.438 0.764 -14.002 1.00 91.50 172 ALA A C 1
ATOM 1341 O O . ALA A 1 172 ? 11.333 0.641 -14.840 1.00 91.50 172 ALA A O 1
ATOM 1342 N N . ALA A 1 173 ? 9.788 -0.290 -13.500 1.00 89.62 173 ALA A N 1
ATOM 1343 C CA . ALA A 1 173 ? 10.016 -1.653 -13.971 1.00 89.62 173 ALA A CA 1
ATOM 1344 C C . ALA A 1 173 ? 9.515 -1.842 -15.411 1.00 89.62 173 ALA A C 1
ATOM 1346 O O . ALA A 1 173 ? 10.195 -2.486 -16.208 1.00 89.62 173 ALA A O 1
ATOM 1347 N N . GLU A 1 174 ? 8.371 -1.245 -15.754 1.00 89.38 174 GLU A N 1
ATOM 1348 C CA . GLU A 1 174 ? 7.837 -1.230 -17.120 1.00 89.38 174 GLU A CA 1
ATOM 1349 C C . GLU A 1 174 ? 8.778 -0.483 -18.072 1.00 89.38 174 GLU A C 1
ATOM 1351 O O . GLU A 1 174 ? 9.186 -1.048 -19.086 1.00 89.38 174 GLU A O 1
ATOM 1356 N N . ALA A 1 175 ? 9.235 0.718 -17.705 1.00 91.25 175 ALA A N 1
ATOM 1357 C CA . ALA A 1 175 ? 10.191 1.479 -18.513 1.00 91.25 175 ALA A CA 1
ATOM 1358 C C . ALA A 1 175 ? 11.520 0.726 -18.732 1.00 91.25 175 ALA A C 1
ATOM 1360 O O . ALA A 1 175 ? 12.088 0.760 -19.825 1.00 91.25 175 ALA A O 1
ATOM 1361 N N . ALA A 1 176 ? 12.018 0.014 -17.715 1.00 91.06 176 ALA A N 1
ATOM 1362 C CA . AL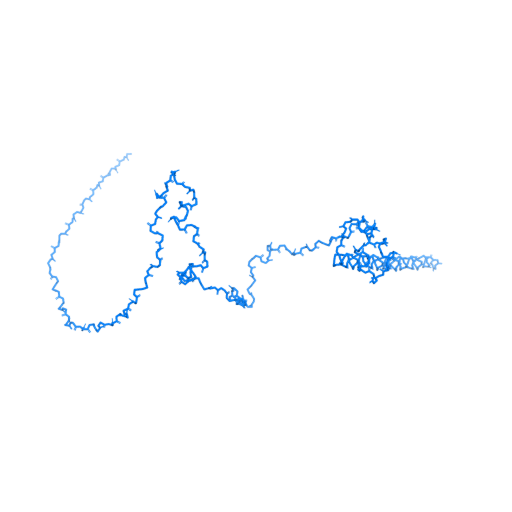A A 1 176 ? 13.214 -0.817 -17.848 1.00 91.06 176 ALA A CA 1
ATOM 1363 C C . ALA A 1 176 ? 12.987 -2.018 -18.784 1.00 91.06 176 ALA A C 1
ATOM 1365 O O . ALA A 1 176 ? 13.864 -2.351 -19.582 1.00 91.06 176 ALA A O 1
ATOM 1366 N N . ALA A 1 177 ? 11.815 -2.656 -18.717 1.00 90.31 177 ALA A N 1
ATOM 1367 C CA . ALA A 1 177 ? 11.456 -3.757 -19.607 1.00 90.31 177 ALA A CA 1
ATOM 1368 C C . ALA A 1 177 ? 11.311 -3.293 -21.066 1.00 90.31 177 ALA A C 1
ATOM 1370 O O . ALA A 1 177 ? 11.790 -3.972 -21.975 1.00 90.31 177 ALA A O 1
ATOM 1371 N N . GLU A 1 178 ? 10.711 -2.122 -21.293 1.00 90.88 178 GLU A N 1
ATOM 1372 C CA . GLU A 1 178 ? 10.625 -1.507 -22.620 1.00 90.88 178 GLU A CA 1
ATOM 1373 C C . GLU A 1 178 ? 12.011 -1.172 -23.180 1.00 90.88 178 GLU A C 1
ATOM 1375 O O . GLU A 1 178 ? 12.294 -1.499 -24.333 1.00 90.88 178 GLU A O 1
ATOM 1380 N N . ALA A 1 179 ? 12.908 -0.603 -22.366 1.00 90.94 179 ALA A N 1
ATOM 1381 C CA . ALA A 1 179 ? 14.278 -0.311 -22.785 1.00 90.94 179 ALA A CA 1
ATOM 1382 C C . ALA A 1 179 ? 15.004 -1.586 -23.251 1.00 90.94 179 ALA A C 1
ATOM 1384 O O . ALA A 1 179 ? 15.516 -1.635 -24.371 1.00 90.94 179 ALA A O 1
ATOM 1385 N N . LEU A 1 180 ? 14.947 -2.658 -22.454 1.00 91.50 180 LEU A N 1
ATOM 1386 C CA . LEU A 1 180 ? 15.521 -3.956 -22.821 1.00 91.50 180 LEU A CA 1
ATOM 1387 C C . LEU A 1 180 ? 14.901 -4.524 -24.105 1.00 91.50 180 LEU A C 1
ATOM 1389 O O . LEU A 1 180 ? 15.624 -5.017 -24.969 1.00 91.50 180 LEU A O 1
ATOM 1393 N N . ALA A 1 181 ? 13.583 -4.410 -24.281 1.00 89.69 181 ALA A N 1
ATOM 1394 C CA . ALA A 1 181 ? 12.915 -4.873 -25.494 1.00 89.69 181 ALA A CA 1
ATOM 1395 C C . ALA A 1 181 ? 13.354 -4.082 -26.739 1.00 89.69 181 ALA A C 1
ATOM 1397 O O . ALA A 1 181 ? 13.553 -4.671 -27.805 1.00 89.69 181 ALA A O 1
ATOM 1398 N N . THR A 1 182 ? 13.541 -2.763 -26.619 1.00 91.81 182 THR A N 1
ATOM 1399 C CA . THR A 1 182 ? 14.049 -1.935 -27.725 1.00 91.81 182 THR A CA 1
ATOM 1400 C C . THR A 1 182 ? 15.492 -2.277 -28.083 1.00 91.81 182 THR A C 1
ATOM 1402 O O . THR A 1 182 ? 15.817 -2.376 -29.267 1.00 91.81 182 THR A O 1
ATOM 1405 N N . GLU A 1 183 ? 16.337 -2.547 -27.086 1.00 91.62 183 GLU A N 1
ATOM 1406 C CA . GLU A 1 183 ? 17.711 -3.007 -27.299 1.00 91.62 183 GLU A CA 1
ATOM 1407 C C . GLU A 1 183 ? 17.748 -4.383 -27.976 1.00 91.62 183 GLU A C 1
ATOM 1409 O O . GLU A 1 183 ? 18.511 -4.600 -28.920 1.00 91.62 183 GLU A O 1
ATOM 1414 N N . GLU A 1 184 ? 16.900 -5.319 -27.547 1.00 92.19 184 GLU A N 1
ATOM 1415 C CA . GLU A 1 184 ? 16.779 -6.630 -28.186 1.00 92.19 184 GLU A CA 1
ATOM 1416 C C . GLU A 1 184 ? 16.275 -6.526 -29.630 1.00 92.19 184 GLU A C 1
ATOM 1418 O O . GLU A 1 184 ? 16.781 -7.225 -30.512 1.00 92.19 184 GLU A O 1
ATOM 1423 N N . ALA A 1 185 ? 15.306 -5.648 -29.896 1.00 90.38 185 ALA A N 1
ATOM 1424 C CA . ALA A 1 185 ? 14.812 -5.395 -31.245 1.00 90.38 185 ALA A CA 1
ATOM 1425 C C . ALA A 1 185 ? 15.903 -4.788 -32.144 1.00 90.38 185 ALA A C 1
ATOM 1427 O O . ALA A 1 185 ? 16.059 -5.221 -33.288 1.00 90.38 185 ALA A O 1
ATOM 1428 N N . ALA A 1 186 ? 16.702 -3.854 -31.619 1.00 92.00 186 ALA A N 1
ATOM 1429 C CA . ALA A 1 186 ? 17.854 -3.299 -32.326 1.00 92.00 186 ALA A CA 1
ATOM 1430 C C . ALA A 1 186 ? 18.880 -4.393 -32.671 1.00 92.00 186 ALA A C 1
ATOM 1432 O O . ALA A 1 186 ? 19.248 -4.537 -33.838 1.00 92.00 186 ALA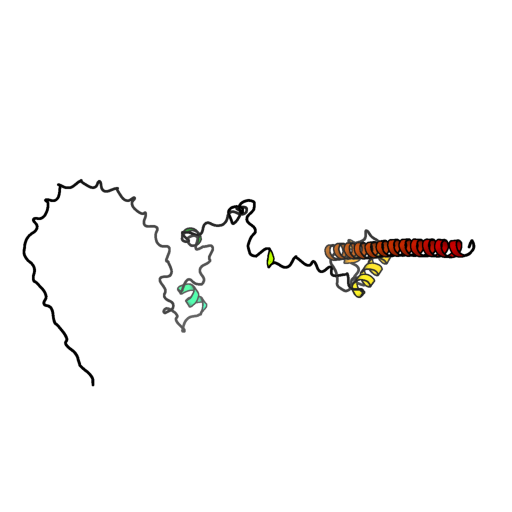 A O 1
ATOM 1433 N N . ARG A 1 187 ? 19.238 -5.258 -31.707 1.00 92.25 187 ARG A N 1
ATOM 1434 C CA . ARG A 1 187 ? 20.143 -6.404 -31.940 1.00 92.25 187 ARG A CA 1
ATOM 1435 C C . ARG A 1 187 ? 19.599 -7.388 -32.984 1.00 92.25 187 ARG A C 1
ATOM 1437 O O . ARG A 1 187 ? 20.354 -7.909 -33.811 1.00 92.25 187 ARG A O 1
ATOM 1444 N N . ARG A 1 188 ? 18.288 -7.657 -32.981 1.00 91.38 188 ARG A N 1
ATOM 1445 C CA . ARG A 1 188 ? 17.646 -8.513 -33.999 1.00 91.38 188 ARG A CA 1
ATOM 1446 C C . ARG A 1 188 ? 17.725 -7.893 -35.396 1.00 91.38 188 ARG A C 1
ATOM 1448 O O . ARG A 1 188 ? 18.050 -8.602 -36.343 1.00 91.38 188 ARG A O 1
ATOM 1455 N N . ASN A 1 189 ? 17.500 -6.588 -35.527 1.00 89.12 189 ASN A N 1
ATOM 1456 C CA . ASN A 1 189 ? 17.590 -5.903 -36.818 1.00 89.12 189 ASN A CA 1
ATOM 1457 C C . ASN A 1 189 ? 19.031 -5.852 -37.354 1.00 89.12 189 ASN A C 1
ATOM 1459 O O . ASN A 1 189 ? 19.247 -6.090 -38.542 1.00 89.12 189 ASN A O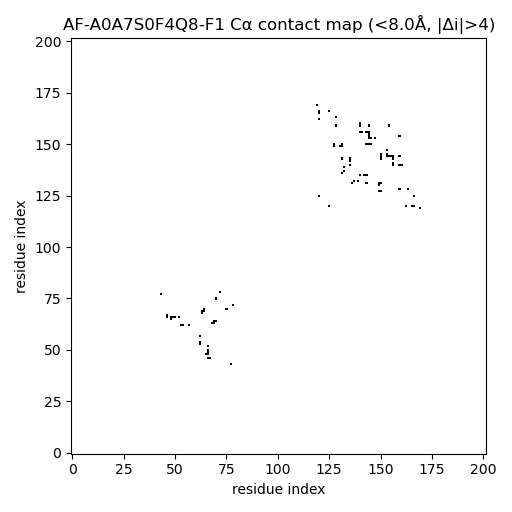 1
ATOM 1463 N N . GLU A 1 190 ? 20.021 -5.614 -36.490 1.00 87.56 190 GLU A N 1
ATOM 1464 C CA . GLU A 1 190 ? 21.442 -5.628 -36.867 1.00 87.56 190 GLU A CA 1
ATOM 1465 C C . GLU A 1 190 ? 21.900 -7.014 -37.347 1.00 87.56 190 GLU A C 1
ATOM 1467 O O . GLU A 1 190 ? 22.544 -7.133 -38.392 1.00 87.56 190 GLU A O 1
ATOM 1472 N N . SER A 1 191 ? 21.520 -8.081 -36.635 1.00 87.94 191 SER A N 1
ATOM 1473 C CA . SER A 1 191 ? 21.847 -9.456 -37.050 1.00 87.94 191 SER A CA 1
ATOM 1474 C C . SER A 1 191 ? 21.158 -9.868 -38.358 1.00 87.94 191 SER A C 1
ATOM 1476 O O . SER A 1 191 ? 21.779 -10.527 -39.195 1.00 87.94 191 SER A O 1
ATOM 1478 N N . ALA A 1 192 ? 19.915 -9.432 -38.589 1.00 83.94 192 ALA A N 1
ATOM 1479 C CA . ALA A 1 192 ? 19.213 -9.658 -39.852 1.00 83.94 192 ALA A CA 1
ATOM 1480 C C . ALA A 1 192 ? 19.884 -8.928 -41.032 1.00 83.94 192 ALA A C 1
ATOM 1482 O O . ALA A 1 192 ? 20.025 -9.506 -42.112 1.00 83.94 192 ALA A O 1
ATOM 1483 N N . ALA A 1 193 ? 20.355 -7.692 -40.828 1.00 79.94 193 ALA A N 1
ATOM 1484 C CA . ALA A 1 193 ? 21.092 -6.941 -41.845 1.00 79.94 193 ALA A CA 1
ATOM 1485 C C . ALA A 1 193 ? 22.442 -7.598 -42.192 1.00 79.94 193 ALA A C 1
ATOM 1487 O O . ALA A 1 193 ? 22.793 -7.700 -43.371 1.00 79.94 193 ALA A O 1
ATOM 1488 N N . ALA A 1 194 ? 23.172 -8.108 -41.193 1.00 78.75 194 ALA A N 1
ATOM 1489 C CA . ALA A 1 194 ? 24.424 -8.837 -41.410 1.00 78.75 194 ALA A CA 1
ATOM 1490 C C . ALA A 1 194 ? 24.220 -10.137 -42.215 1.00 78.75 194 ALA A C 1
ATOM 1492 O O . ALA A 1 194 ? 25.014 -10.443 -43.106 1.00 78.75 194 ALA A O 1
ATOM 1493 N N . ALA A 1 195 ? 23.132 -10.872 -41.958 1.00 75.31 195 ALA A N 1
ATOM 1494 C CA . ALA A 1 195 ? 22.791 -12.080 -42.712 1.00 75.31 195 ALA A CA 1
ATOM 1495 C C . ALA A 1 195 ? 22.427 -11.782 -44.180 1.00 75.31 195 ALA A C 1
ATOM 1497 O O . ALA A 1 195 ? 22.810 -12.536 -45.074 1.00 75.31 195 ALA A O 1
ATOM 1498 N N . ALA A 1 196 ? 21.736 -10.668 -44.448 1.00 72.44 196 ALA A N 1
ATOM 1499 C CA . ALA A 1 196 ? 21.376 -10.260 -45.807 1.00 72.44 196 ALA A CA 1
ATOM 1500 C C . ALA A 1 196 ? 22.590 -9.793 -46.637 1.00 72.44 196 ALA A C 1
ATOM 1502 O O . ALA A 1 196 ? 22.659 -10.072 -47.833 1.00 72.44 196 ALA A O 1
ATOM 1503 N N . GLY A 1 197 ? 23.568 -9.126 -46.010 1.00 68.94 197 GLY A N 1
ATOM 1504 C CA . GLY A 1 197 ? 24.795 -8.676 -46.681 1.00 68.94 197 GLY A CA 1
ATOM 1505 C C . GLY A 1 197 ? 25.730 -9.814 -47.113 1.00 68.94 197 GLY A C 1
ATOM 1506 O O . GLY A 1 197 ? 26.439 -9.683 -48.108 1.00 68.94 197 GLY A O 1
ATOM 1507 N N . GLY A 1 198 ? 25.700 -10.957 -46.417 1.00 61.94 198 GLY A N 1
ATOM 1508 C CA . GLY A 1 198 ? 26.505 -12.135 -46.764 1.00 61.94 198 GLY A CA 1
ATOM 1509 C C . GLY A 1 198 ? 26.052 -12.873 -48.032 1.00 61.94 198 GLY A C 1
ATOM 1510 O O . GLY A 1 198 ? 26.845 -13.596 -48.624 1.00 61.94 198 GLY A O 1
ATOM 1511 N N . AL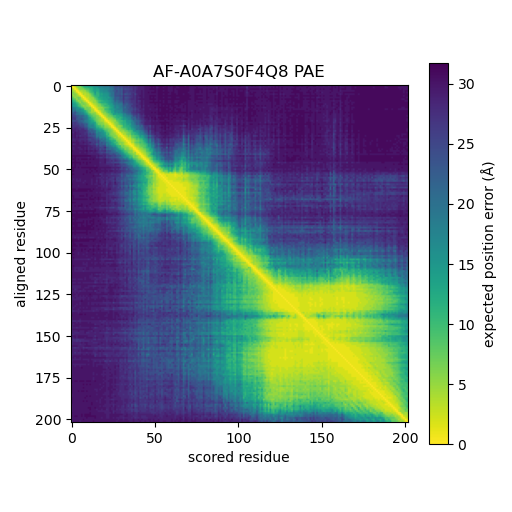A A 1 199 ? 24.809 -12.673 -48.481 1.00 56.91 199 ALA A N 1
ATOM 1512 C CA . ALA A 1 199 ? 24.236 -13.379 -49.631 1.00 56.91 199 ALA A CA 1
ATOM 1513 C C . ALA A 1 199 ? 24.569 -12.748 -51.000 1.00 56.91 199 ALA A C 1
ATOM 1515 O O . ALA A 1 199 ? 24.239 -13.330 -52.027 1.00 56.91 199 ALA A O 1
ATOM 1516 N N . GLN A 1 200 ? 25.200 -11.566 -51.042 1.00 53.81 200 GLN A N 1
ATOM 1517 C CA . GLN A 1 200 ? 25.550 -10.878 -52.299 1.00 53.81 200 GLN A CA 1
ATOM 1518 C C . GLN A 1 200 ? 26.994 -11.128 -52.775 1.00 53.81 200 GLN A C 1
ATOM 1520 O O . GLN A 1 200 ? 27.387 -10.606 -53.815 1.00 53.81 200 GLN A O 1
ATOM 1525 N N . LEU A 1 201 ? 27.790 -11.907 -52.032 1.00 54.53 201 LEU A N 1
ATOM 1526 C CA . LEU A 1 201 ? 29.216 -12.154 -52.310 1.00 54.53 201 LEU A CA 1
ATOM 1527 C C . LEU A 1 201 ? 29.542 -13.604 -52.727 1.00 54.53 201 LEU A C 1
ATOM 1529 O O . LEU A 1 201 ? 30.718 -13.958 -52.804 1.00 54.53 201 LEU A O 1
ATOM 1533 N N . THR A 1 202 ? 28.529 -14.425 -53.016 1.00 51.41 202 THR A N 1
ATOM 1534 C CA . THR A 1 202 ? 28.667 -15.797 -53.548 1.00 51.41 202 THR A CA 1
ATOM 1535 C C . THR A 1 202 ? 28.020 -15.909 -54.914 1.00 51.41 202 THR A C 1
ATOM 1537 O O . THR A 1 202 ? 28.654 -16.494 -55.816 1.00 51.41 202 THR A O 1
#

Secondary structure (DSSP, 8-state):
-----------PPPP---PPPPPPP-------------------------GGG--TTS-HHHHHHHTTTTS-TTT-TTHHHH-TT--PPPTT--SSPPPPTT---TTTTTS--------PPPHHHHHHHHHHHHHH-SS-HHHHHH-TTT-TT---HHHHHHHHHHHHHHHHHHHHHHHHHHHHHHHHHHHHHHHHHGGG--